Protein 4F9K (pdb70)

Radius of gyration: 24.59 Å; Cα contacts (8 Å, |Δi|>4): 119; chains: 4; bounding box: 37×29×86 Å

Structure (mmCIF, N/CA/C/O backbone):
data_4F9K
#
_entry.id   4F9K
#
_cell.length_a   82.270
_cell.length_b   50.070
_cell.length_c   75.600
_cell.angle_alpha   90.000
_cell.angle_beta   90.000
_cell.angle_gamma   90.000
#
_symmetry.space_group_name_H-M   'P 21 21 2'
#
loop_
_atom_site.group_PDB
_atom_site.id
_atom_site.type_symbol
_atom_site.label_atom_id
_atom_site.label_alt_id
_atom_site.label_comp_id
_atom_site.label_asym_id
_atom_site.label_entity_id
_atom_site.label_seq_id
_atom_site.pdbx_PDB_ins_code
_atom_site.Cartn_x
_atom_site.Cartn_y
_atom_site.Cartn_z
_atom_site.occupancy
_atom_site.B_iso_or_equiv
_atom_site.auth_seq_id
_atom_site.auth_comp_id
_atom_site.auth_asym_id
_atom_site.auth_atom_id
_atom_site.pdbx_PDB_model_num
ATOM 1 N N . LYS A 1 38 ? 6.741 23.852 41.758 1.00 71.67 16 LYS A N 1
ATOM 2 C CA . LYS A 1 38 ? 7.439 22.632 41.381 1.00 81.90 16 LYS A CA 1
ATOM 3 C C . LYS A 1 38 ? 7.339 22.360 39.876 1.00 85.05 16 LYS A C 1
ATOM 4 O O . LYS A 1 38 ? 6.723 21.387 39.427 1.00 87.06 16 LYS A O 1
ATOM 10 N N . GLY A 1 39 ? 7.962 23.242 39.103 1.00 84.41 17 GLY A N 1
ATOM 11 C CA . GLY A 1 39 ? 8.203 22.997 37.698 1.00 82.77 17 GLY A CA 1
ATOM 12 C C . GLY A 1 39 ? 9.496 22.213 37.638 1.00 84.86 17 GLY A C 1
ATOM 13 O O . GLY A 1 39 ? 10.112 22.062 36.582 1.00 87.41 17 GLY A O 1
ATOM 14 N N . CYS A 1 40 ? 9.897 21.721 38.808 1.00 89.01 18 CYS A N 1
ATOM 15 C CA . CYS A 1 40 ? 11.060 20.864 38.982 1.00 91.16 18 CYS A CA 1
ATOM 16 C C . CYS A 1 40 ? 10.615 19.449 39.294 1.00 83.49 18 CYS A C 1
ATOM 17 O O . CYS A 1 40 ? 11.432 18.574 39.544 1.00 78.89 18 CYS A O 1
ATOM 20 N N . GLU A 1 41 ? 9.300 19.263 39.289 1.00 83.85 19 GLU A N 1
ATOM 21 C CA . GLU A 1 41 ? 8.631 17.998 39.556 1.00 83.81 19 GLU A CA 1
ATOM 22 C C . GLU A 1 41 ? 9.212 16.877 38.727 1.00 78.05 19 GLU A C 1
ATOM 23 O O . GLU A 1 41 ? 9.422 15.758 39.196 1.00 74.01 19 GLU A O 1
ATOM 29 N N . LEU A 1 42 ? 9.467 17.200 37.472 1.00 78.12 20 LEU A N 1
ATOM 30 C CA . LEU A 1 42 ? 9.877 16.213 36.491 1.00 72.96 20 LEU A CA 1
ATOM 31 C C . LEU A 1 42 ? 11.341 15.781 36.656 1.00 62.32 20 LEU A C 1
ATOM 32 O O . LEU A 1 42 ? 11.627 14.594 36.675 1.00 55.50 20 LEU A O 1
ATOM 37 N N . TYR A 1 43 ? 12.252 16.751 36.765 1.00 61.80 21 TYR A N 1
ATOM 38 C CA . TYR A 1 43 ? 13.663 16.504 37.070 1.00 57.02 21 TYR A CA 1
ATOM 39 C C . TYR A 1 43 ? 13.876 15.492 38.204 1.00 58.93 21 TYR A C 1
ATOM 40 O O . TYR A 1 43 ? 14.797 14.663 38.161 1.00 59.39 21 TYR A O 1
ATOM 49 N N . VAL A 1 44 ? 13.017 15.584 39.216 1.00 54.82 22 VAL A N 1
ATOM 50 C CA . VAL A 1 44 ? 13.120 14.799 40.439 1.00 57.60 22 VAL A CA 1
ATOM 51 C C . VAL A 1 44 ? 12.818 13.323 40.247 1.00 75.04 22 VAL A C 1
ATOM 52 O O . VAL A 1 44 ? 13.438 12.458 40.878 1.00 89.50 22 VAL A O 1
ATOM 56 N N . GLN A 1 45 ? 11.857 13.029 39.383 1.00 74.21 23 GLN A N 1
ATOM 57 C CA . GLN A 1 45 ? 11.548 11.642 39.082 1.00 75.20 23 GLN A CA 1
ATOM 58 C C . GLN A 1 45 ? 12.507 11.102 38.056 1.00 62.89 23 GLN A C 1
ATOM 59 O O . GLN A 1 45 ? 12.850 9.929 38.088 1.00 62.71 23 GLN A O 1
ATOM 65 N N . LEU A 1 46 ? 12.955 11.969 37.159 1.00 62.74 24 LEU A N 1
ATOM 66 C CA . LEU A 1 46 ? 13.997 11.608 36.201 1.00 66.41 24 LEU A CA 1
ATOM 67 C C . LEU A 1 46 ? 15.300 11.204 36.894 1.00 67.13 24 LEU A C 1
ATOM 68 O O . LEU A 1 46 ? 16.012 10.329 36.412 1.00 73.73 24 LEU A O 1
ATOM 73 N N . HIS A 1 47 ? 15.610 11.829 38.024 1.00 60.15 25 HIS A N 1
ATOM 74 C CA . HIS A 1 47 ? 16.846 11.512 38.721 1.00 60.69 25 HIS A CA 1
ATOM 75 C C . HIS A 1 47 ? 16.692 10.646 39.980 1.00 73.22 25 HIS A C 1
ATOM 76 O O . HIS A 1 47 ? 17.615 10.565 40.795 1.00 83.41 25 HIS A O 1
ATOM 83 N N . GLY A 1 48 ? 15.544 9.984 40.127 1.00 72.92 26 GLY A N 1
ATOM 84 C CA . GLY A 1 48 ? 15.261 9.202 41.317 1.00 75.00 26 GLY A CA 1
ATOM 85 C C . GLY A 1 48 ? 14.921 10.117 42.473 1.00 79.08 26 GLY A C 1
ATOM 86 O O . GLY A 1 48 ? 13.800 10.077 42.980 1.00 89.43 26 GLY A O 1
ATOM 87 N N . ILE A 1 49 ? 15.897 10.949 42.848 1.00 74.50 27 ILE A N 1
ATOM 88 C CA . ILE A 1 49 ? 15.836 11.962 43.922 1.00 78.63 27 ILE A CA 1
ATOM 89 C C . ILE A 1 49 ? 14.842 11.716 45.054 1.00 79.89 27 ILE A C 1
ATOM 90 O O . ILE A 1 49 ? 15.245 11.713 46.214 1.00 81.54 27 ILE A O 1
ATOM 95 N N . GLN A 1 50 ? 13.561 11.546 44.716 1.00 80.33 28 GLN A N 1
ATOM 96 C CA . GLN A 1 50 ? 12.543 11.090 45.665 1.00 82.00 28 GLN A CA 1
ATOM 97 C C . GLN A 1 50 ? 13.129 10.025 46.574 1.00 75.51 28 GLN A C 1
ATOM 98 O O . GLN A 1 50 ? 13.142 10.164 47.801 1.00 68.53 28 GLN A O 1
ATOM 104 N N . GLN A 1 51 ? 13.640 8.970 45.944 1.00 72.17 29 GLN A N 1
ATOM 105 C CA . GLN A 1 51 ? 14.214 7.834 46.653 1.00 69.65 29 GLN A CA 1
ATOM 106 C C . GLN A 1 51 ? 15.547 8.146 47.329 1.00 63.29 29 GLN A C 1
ATOM 107 O O . GLN A 1 51 ? 15.723 7.847 48.509 1.00 53.57 29 GLN A O 1
ATOM 113 N N . VAL A 1 52 ? 16.472 8.747 46.580 1.00 66.52 30 VAL A N 1
ATOM 114 C CA . VAL A 1 52 ? 17.821 9.063 47.081 1.00 63.02 30 VAL A CA 1
ATOM 115 C C . VAL A 1 52 ? 17.865 9.655 48.493 1.00 65.82 30 VAL A C 1
ATOM 116 O O . VAL A 1 52 ? 18.757 9.324 49.285 1.00 70.23 30 VAL A O 1
ATOM 120 N N . LEU A 1 53 ? 16.900 10.522 48.801 1.00 59.57 31 LEU A N 1
ATOM 121 C CA . LEU A 1 53 ? 16.890 11.246 50.069 1.00 53.74 31 LEU A CA 1
ATOM 122 C C . LEU A 1 53 ? 16.184 10.473 51.181 1.00 60.42 31 LEU A C 1
ATOM 123 O O . LEU A 1 53 ? 16.319 10.817 52.353 1.00 64.71 31 LEU A O 1
ATOM 128 N N . LYS A 1 54 ? 15.440 9.427 50.831 1.00 64.70 32 LYS A N 1
ATOM 129 C CA . LYS A 1 54 ? 14.870 8.562 51.867 1.00 66.65 32 LYS A CA 1
ATOM 130 C C . LYS A 1 54 ? 15.948 7.657 52.465 1.00 61.41 32 LYS A C 1
ATOM 131 O O . LYS A 1 54 ? 15.914 7.324 53.652 1.00 62.92 32 LYS A O 1
ATOM 137 N N . ASP A 1 55 ? 16.910 7.270 51.633 1.00 58.49 33 ASP A N 1
ATOM 138 C CA . ASP A 1 55 ? 17.953 6.330 52.037 1.00 57.89 33 ASP A CA 1
ATOM 139 C C . ASP A 1 55 ? 19.077 7.000 52.837 1.00 54.17 33 ASP A C 1
ATOM 140 O O . ASP A 1 55 ? 19.957 6.327 53.370 1.00 53.92 33 ASP A O 1
ATOM 145 N N . CYS A 1 56 ? 19.034 8.328 52.919 1.00 51.77 34 CYS A N 1
ATOM 146 C CA . CYS A 1 56 ? 19.956 9.092 53.760 1.00 48.68 34 CYS A CA 1
ATOM 147 C C . CYS A 1 56 ? 19.477 9.070 55.175 1.00 55.07 34 CYS A C 1
ATOM 148 O O . CYS A 1 56 ? 20.257 8.898 56.110 1.00 67.26 34 CYS A O 1
ATOM 151 N N . ILE A 1 57 ? 18.179 9.289 55.326 1.00 59.58 35 ILE A N 1
ATOM 152 C CA . ILE A 1 57 ? 17.560 9.300 56.635 1.00 61.82 35 ILE A CA 1
ATOM 153 C C . ILE A 1 57 ? 17.759 7.933 57.241 1.00 55.81 35 ILE A C 1
ATOM 154 O O . ILE A 1 57 ? 18.135 7.811 58.399 1.00 58.60 35 ILE A O 1
ATOM 159 N N . VAL A 1 58 ? 17.570 6.905 56.429 1.00 53.85 36 VAL A N 1
ATOM 160 C CA . VAL A 1 58 ? 17.852 5.553 56.875 1.00 55.19 36 VAL A CA 1
ATOM 161 C C . VAL A 1 58 ? 19.338 5.299 57.159 1.00 45.28 36 VAL A C 1
ATOM 162 O O . VAL A 1 58 ? 19.683 4.733 58.189 1.00 42.27 36 VAL A O 1
ATOM 166 N N . HIS A 1 59 ? 20.218 5.736 56.269 1.00 43.38 37 HIS A N 1
ATOM 167 C CA . HIS A 1 59 ? 21.652 5.676 56.550 1.00 41.01 37 HIS A CA 1
ATOM 168 C C . HIS A 1 59 ? 22.080 6.402 57.810 1.00 42.18 37 HIS A C 1
ATOM 169 O O . HIS A 1 59 ? 22.992 5.961 58.503 1.00 50.41 37 HIS A O 1
ATOM 176 N N . LEU A 1 60 ? 21.440 7.528 58.099 1.00 40.72 38 LEU A N 1
ATOM 177 C CA . LEU A 1 60 ? 21.735 8.280 59.310 1.00 45.35 38 LEU A CA 1
ATOM 178 C C . LEU A 1 60 ? 21.127 7.628 60.535 1.00 50.50 38 LEU A C 1
ATOM 179 O O . LEU A 1 60 ? 21.728 7.645 61.601 1.00 49.54 38 LEU A O 1
ATOM 184 N N . CYS A 1 61 ? 19.928 7.069 60.387 1.00 63.24 39 CYS A N 1
ATOM 185 C CA . CYS A 1 61 ? 19.256 6.392 61.501 1.00 69.70 39 CYS A CA 1
ATOM 186 C C . CYS A 1 61 ? 19.996 5.138 61.976 1.00 73.20 39 CYS A C 1
ATOM 187 O O . CYS A 1 61 ? 19.951 4.801 63.153 1.00 77.40 39 CYS A O 1
ATOM 190 N N . ILE A 1 62 ? 20.664 4.436 61.067 1.00 67.64 40 ILE A N 1
ATOM 191 C CA . ILE A 1 62 ? 21.559 3.374 61.500 1.00 68.37 40 ILE A CA 1
ATOM 192 C C . ILE A 1 62 ? 22.665 4.007 62.311 1.00 67.99 40 ILE A C 1
ATOM 193 O O . ILE A 1 62 ? 22.653 3.951 63.541 1.00 68.39 40 ILE A O 1
ATOM 198 N N . SER A 1 63 ? 23.603 4.640 61.609 1.00 65.16 41 SER A N 1
ATOM 199 C CA . SER A 1 63 ? 24.871 5.042 62.209 1.00 65.06 41 SER A CA 1
ATOM 200 C C . SER A 1 63 ? 24.760 6.172 63.226 1.00 72.43 41 SER A C 1
ATOM 201 O O . SER A 1 63 ? 25.577 6.237 64.143 1.00 84.05 41 SER A O 1
ATOM 204 N N . LYS A 1 64 ? 23.750 7.034 63.082 1.00 62.81 42 LYS A N 1
ATOM 205 C CA . LYS A 1 64 ? 23.527 8.144 64.022 1.00 55.66 42 LYS A CA 1
ATOM 206 C C . LYS A 1 64 ? 24.798 8.886 64.407 1.00 62.48 42 LYS A C 1
ATOM 207 O O . LYS A 1 64 ? 25.063 9.104 65.601 1.00 62.36 42 LYS A O 1
ATOM 213 N N . PRO A 1 65 ? 25.578 9.290 63.397 1.00 61.55 43 PRO A N 1
ATOM 214 C CA . PRO A 1 65 ? 26.955 9.696 63.635 1.00 55.64 43 PRO A CA 1
ATOM 215 C C . PRO A 1 65 ? 26.999 10.989 64.425 1.00 61.16 43 PRO A C 1
ATOM 216 O O . PRO A 1 65 ? 25.988 11.697 64.526 1.00 57.03 43 PRO A O 1
ATOM 220 N N . GLU A 1 66 ? 28.164 11.276 64.999 1.00 70.16 44 GLU A N 1
ATOM 221 C CA . GLU A 1 66 ? 28.361 12.487 65.784 1.00 76.28 44 GLU A CA 1
ATOM 222 C C . GLU A 1 66 ? 28.403 13.689 64.832 1.00 63.98 44 GLU A C 1
ATOM 223 O O . GLU A 1 66 ? 28.197 14.832 65.222 1.00 56.41 44 GLU A O 1
ATOM 229 N N . ARG A 1 67 ? 28.646 13.394 63.563 1.00 63.13 45 ARG A N 1
ATOM 230 C CA . ARG A 1 67 ? 28.929 14.396 62.553 1.00 54.91 45 ARG A CA 1
ATOM 231 C C . ARG A 1 67 ? 28.147 14.083 61.277 1.00 48.51 45 ARG A C 1
ATOM 232 O O . ARG A 1 67 ? 28.718 13.576 60.313 1.00 49.28 45 ARG A O 1
ATOM 240 N N . PRO A 1 68 ? 26.834 14.377 61.265 1.00 43.85 46 PRO A N 1
ATOM 241 C CA . PRO A 1 68 ? 26.010 14.021 60.101 1.00 45.90 46 PRO A CA 1
ATOM 242 C C . PRO A 1 68 ? 26.466 14.665 58.774 1.00 52.65 46 PRO A C 1
ATOM 243 O O . PRO A 1 68 ? 26.220 14.129 57.697 1.00 51.85 46 PRO A O 1
ATOM 255 N N . LYS A 1 70 ? 29.675 15.384 57.719 1.00 39.45 48 LYS A N 1
ATOM 256 C CA . LYS A 1 70 ? 30.837 14.722 57.147 1.00 56.14 48 LYS A CA 1
ATOM 257 C C . LYS A 1 70 ? 30.396 13.389 56.561 1.00 52.83 48 LYS A C 1
ATOM 258 O O . LYS A 1 70 ? 30.796 13.005 55.442 1.00 39.46 48 LYS A O 1
ATOM 264 N N . PHE A 1 71 ? 29.574 12.705 57.363 1.00 44.80 49 PHE A N 1
ATOM 265 C CA . PHE A 1 71 ? 28.848 11.493 57.005 1.00 46.08 49 PHE A CA 1
ATOM 266 C C . PHE A 1 71 ? 28.212 11.615 55.613 1.00 46.53 49 PHE A C 1
ATOM 267 O O . PHE A 1 71 ? 28.425 10.767 54.739 1.00 39.26 49 PHE A O 1
ATOM 275 N N . LEU A 1 72 ? 27.454 12.681 55.401 1.00 38.50 50 LEU A N 1
ATOM 276 C CA . LEU A 1 72 ? 26.704 12.815 54.173 1.00 38.04 50 LEU A CA 1
ATOM 277 C C . LEU A 1 72 ? 27.581 13.164 52.983 1.00 44.25 50 LEU A C 1
ATOM 278 O O . LEU A 1 72 ? 27.322 12.728 51.860 1.00 49.27 50 LEU A O 1
ATOM 283 N N . ARG A 1 73 ? 28.631 13.936 53.237 1.00 46.15 51 ARG A N 1
ATOM 284 C CA . ARG A 1 73 ? 29.707 14.113 52.265 1.00 47.50 51 ARG A CA 1
ATOM 285 C C . ARG A 1 73 ? 30.312 12.771 51.809 1.00 51.66 51 ARG A C 1
ATOM 286 O O . ARG A 1 73 ? 30.419 12.506 50.607 1.00 51.19 51 ARG A O 1
ATOM 294 N N . GLU A 1 74 ? 30.691 11.911 52.752 1.00 55.37 52 GLU A N 1
ATOM 295 C CA . GLU A 1 74 ? 31.236 10.599 52.374 1.00 54.86 52 GLU A CA 1
ATOM 296 C C . GLU A 1 74 ? 30.228 9.685 51.686 1.00 55.71 52 GLU A C 1
ATOM 297 O O . GLU A 1 74 ? 30.566 9.052 50.696 1.00 57.43 52 GLU A O 1
ATOM 303 N N . HIS A 1 75 ? 29.011 9.603 52.228 1.00 59.25 53 HIS A N 1
ATOM 304 C CA . HIS A 1 75 ? 27.864 8.934 51.578 1.00 56.20 53 HIS A CA 1
ATOM 305 C C . HIS A 1 75 ? 27.725 9.360 50.117 1.00 55.23 53 HIS A C 1
ATOM 306 O O . HIS A 1 75 ? 27.721 8.526 49.193 1.00 58.11 53 HIS A O 1
ATOM 313 N N . PHE A 1 76 ? 27.625 10.668 49.905 1.00 45.94 54 PHE A N 1
ATOM 314 C CA . PHE A 1 76 ? 27.414 11.165 48.564 1.00 49.42 54 PHE A CA 1
ATOM 315 C C . PHE A 1 76 ? 28.659 11.182 47.717 1.00 56.81 54 PHE A C 1
ATOM 316 O O . PHE A 1 76 ? 28.579 11.444 46.517 1.00 61.90 54 PHE A O 1
ATOM 324 N N . GLU A 1 77 ? 29.805 10.915 48.342 1.00 63.12 55 GLU A N 1
ATOM 325 C CA . GLU A 1 77 ? 31.057 10.744 47.605 1.00 59.18 55 GLU A CA 1
ATOM 326 C C . GLU A 1 77 ? 31.145 9.344 46.987 1.00 49.93 55 GLU A C 1
ATOM 327 O O . GLU A 1 77 ? 31.715 9.166 45.916 1.00 55.71 55 GLU A O 1
ATOM 333 N N . LYS A 1 78 ? 30.549 8.364 47.656 1.00 43.80 56 LYS A N 1
ATOM 334 C CA . LYS A 1 78 ? 30.283 7.053 47.065 1.00 47.12 56 LYS A CA 1
ATOM 335 C C . LYS A 1 78 ? 29.212 7.079 45.951 1.00 48.04 56 LYS A C 1
ATOM 336 O O . LYS A 1 78 ? 29.390 6.476 44.894 1.00 40.17 56 LYS A O 1
ATOM 342 N N . LEU A 1 79 ? 28.102 7.774 46.181 1.00 46.25 57 LEU A N 1
ATOM 343 C CA . LEU A 1 79 ? 27.070 7.885 45.146 1.00 42.06 57 LEU A CA 1
ATOM 344 C C . LEU A 1 79 ? 27.476 8.725 43.951 1.00 43.64 57 LEU A C 1
ATOM 345 O O . LEU A 1 79 ? 26.863 8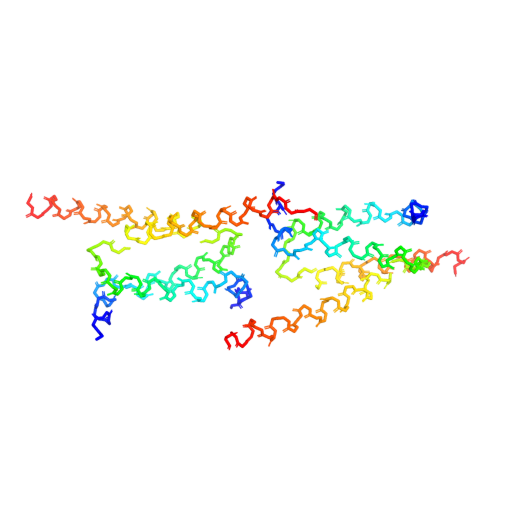.624 42.886 1.00 46.13 57 LEU A O 1
ATOM 350 N N . GLU A 1 80 ? 28.469 9.592 44.132 1.00 52.83 58 GLU A N 1
ATOM 351 C CA . GLU A 1 80 ? 29.051 10.308 42.999 1.00 46.00 58 GL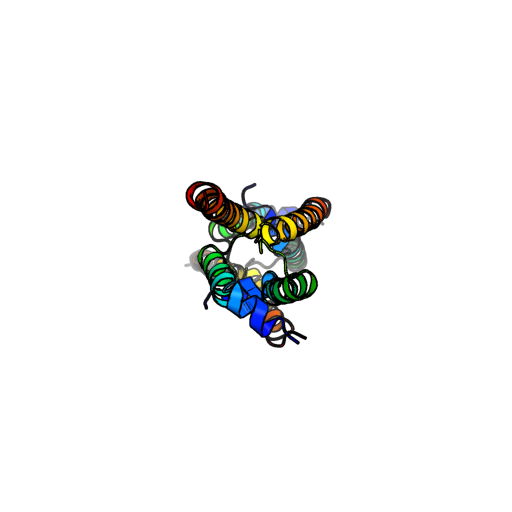U A CA 1
ATOM 352 C C . GLU A 1 80 ? 29.980 9.382 42.224 1.00 47.41 58 GLU A C 1
ATOM 353 O O . GLU A 1 80 ? 30.134 9.525 41.016 1.00 53.12 58 GLU A O 1
ATOM 359 N N . LYS A 1 81 ? 30.585 8.417 42.909 1.00 52.17 59 LYS A N 1
ATOM 360 C CA . LYS A 1 81 ? 31.439 7.439 42.227 1.00 55.10 59 LYS A CA 1
ATOM 361 C C . LYS A 1 81 ? 30.594 6.558 41.294 1.00 60.45 59 LYS A C 1
ATOM 362 O O . LYS A 1 81 ? 30.971 6.324 40.136 1.00 58.43 59 LYS A O 1
ATOM 368 N N . GLU A 1 82 ? 29.442 6.106 41.799 1.00 65.27 60 GLU A N 1
ATOM 369 C CA . GLU A 1 82 ? 28.478 5.321 41.017 1.00 69.32 60 GLU A CA 1
ATOM 370 C C . GLU A 1 82 ? 27.901 6.071 39.839 1.00 67.86 60 GLU A C 1
ATOM 371 O O . GLU A 1 82 ? 27.814 5.542 38.729 1.00 77.08 60 GLU A O 1
ATOM 377 N N . GLU A 1 83 ? 27.446 7.285 40.116 1.00 58.71 61 GLU A N 1
ATOM 378 C CA . GLU A 1 83 ? 26.959 8.189 39.099 1.00 51.22 61 GLU A CA 1
ATOM 379 C C . GLU A 1 83 ? 27.914 8.221 37.891 1.00 55.82 61 GLU A C 1
ATOM 380 O O . GLU A 1 83 ? 27.459 8.139 36.737 1.00 63.28 61 GLU A O 1
ATOM 386 N N . ASN A 1 84 ? 29.226 8.295 38.157 1.00 55.83 62 ASN A N 1
ATOM 387 C CA . ASN A 1 84 ? 30.258 8.388 37.096 1.00 59.51 62 ASN A CA 1
ATOM 388 C C . ASN A 1 84 ? 30.488 7.091 36.310 1.00 60.22 62 ASN A C 1
ATOM 389 O O . ASN A 1 84 ? 30.690 7.112 35.092 1.00 63.80 62 ASN A O 1
ATOM 394 N N . ARG A 1 85 ? 30.474 5.970 37.019 1.00 56.75 63 ARG A N 1
ATOM 395 C CA . ARG A 1 85 ? 30.518 4.665 36.385 1.00 50.34 63 ARG A CA 1
ATOM 396 C C . ARG A 1 85 ? 29.444 4.597 35.310 1.00 46.41 63 ARG A C 1
ATOM 397 O O . ARG A 1 85 ? 29.756 4.372 34.143 1.00 48.28 63 ARG A O 1
ATOM 405 N N . GLN A 1 86 ? 28.188 4.842 35.683 1.00 43.91 64 GLN A N 1
ATOM 406 C CA . GLN A 1 86 ? 27.093 4.742 34.716 1.00 43.93 64 GLN A CA 1
ATOM 407 C C . GLN A 1 86 ? 27.244 5.721 33.580 1.00 40.21 64 GLN A C 1
ATOM 408 O O . GLN A 1 86 ? 26.690 5.521 32.519 1.00 48.53 64 GLN A O 1
ATOM 414 N N . ILE A 1 87 ? 27.983 6.794 33.823 1.00 57.13 65 ILE A N 1
ATOM 415 C CA . ILE A 1 87 ? 28.339 7.757 32.781 1.00 48.99 65 ILE A CA 1
ATOM 416 C C . ILE A 1 87 ? 29.397 7.214 31.795 1.00 59.70 65 ILE A C 1
ATOM 417 O O . ILE A 1 87 ? 29.153 7.209 30.578 1.00 65.57 65 ILE A O 1
ATOM 422 N N . LEU A 1 88 ? 30.539 6.736 32.303 1.00 54.71 66 LEU A N 1
ATOM 423 C CA . LEU A 1 88 ? 31.588 6.186 31.436 1.00 58.01 66 LEU A CA 1
ATOM 424 C C . LEU A 1 88 ? 31.069 4.981 30.708 1.00 66.22 66 LEU A C 1
ATOM 425 O O . LEU A 1 88 ? 31.513 4.671 29.602 1.00 70.82 66 LEU A O 1
ATOM 430 N N . ALA A 1 89 ? 30.139 4.289 31.358 1.00 66.78 67 ALA A N 1
ATOM 431 C CA . ALA A 1 89 ? 29.463 3.147 30.761 1.00 65.22 67 ALA A CA 1
ATOM 432 C C . ALA A 1 89 ? 28.655 3.564 29.528 1.00 71.52 67 ALA A C 1
ATOM 433 O O . ALA A 1 89 ? 28.782 2.956 28.468 1.00 73.80 67 ALA A O 1
ATOM 435 N N . ARG A 1 90 ? 27.845 4.611 29.638 1.00 76.21 68 ARG A N 1
ATOM 436 C CA . ARG A 1 90 ? 27.034 4.997 28.492 1.00 88.32 68 ARG A CA 1
ATOM 437 C C . ARG A 1 90 ? 27.901 5.604 27.373 1.00 98.29 68 ARG A C 1
ATOM 438 O O . ARG A 1 90 ? 27.475 5.669 26.217 1.00 105.22 68 ARG A O 1
ATOM 446 N N . GLN A 1 91 ? 29.126 6.009 27.715 1.00 98.13 69 GLN A N 1
ATOM 447 C CA . GLN A 1 91 ? 30.122 6.415 26.715 1.00 96.60 69 GLN A CA 1
ATOM 448 C C . GLN A 1 91 ? 30.849 5.192 26.138 1.00 102.05 69 GLN A C 1
ATOM 449 O O . GLN A 1 91 ? 32.082 5.195 26.017 1.00 106.71 69 GLN A O 1
ATOM 455 N N . LYS A 1 92 ? 30.076 4.149 25.813 1.00 96.58 70 LYS A N 1
ATOM 456 C CA . LYS A 1 92 ? 30.571 2.925 25.170 1.00 85.43 70 LYS A CA 1
ATOM 457 C C . LYS A 1 92 ? 29.497 2.354 24.240 1.00 88.30 70 LYS A C 1
ATOM 458 O O . LYS A 1 92 ? 29.785 1.539 23.359 1.00 91.23 70 LYS A O 1
ATOM 464 N N . SER A 1 93 ? 28.260 2.802 24.448 1.00 92.31 71 SER A N 1
ATOM 465 C CA . SER A 1 93 ? 27.116 2.421 23.619 1.00 101.96 71 SER A CA 1
ATOM 466 C C . SER A 1 93 ? 26.989 3.382 22.439 1.00 111.99 71 SER A C 1
ATOM 467 O O . SER A 1 93 ? 27.096 4.593 22.618 1.00 114.44 71 SER A O 1
ATOM 470 N N . ASN A 1 94 ? 26.767 2.855 21.237 1.00 118.16 72 ASN A N 1
ATOM 471 C CA . ASN A 1 94 ? 26.711 3.703 20.041 1.00 119.87 72 ASN A CA 1
ATOM 472 C C . ASN A 1 94 ? 25.643 3.304 19.022 1.00 119.01 72 ASN A C 1
ATOM 473 O O . ASN A 1 94 ? 24.509 2.981 19.381 1.00 116.72 72 ASN A O 1
ATOM 478 N N . LYS B 1 38 ? 12.143 2.961 67.431 1.00 104.65 16 LYS B N 1
ATOM 479 C CA . LYS B 1 38 ? 12.294 3.959 66.370 1.00 97.84 16 LYS B CA 1
ATOM 480 C C . LYS B 1 38 ? 12.662 5.330 66.922 1.00 99.06 16 LYS B C 1
ATOM 481 O O . LYS B 1 38 ? 11.876 6.274 66.846 1.00 96.27 16 LYS B O 1
ATOM 487 N N . GLY B 1 39 ? 13.866 5.435 67.472 1.00 101.66 17 GLY B N 1
ATOM 488 C CA . GLY B 1 39 ? 14.340 6.691 68.025 1.00 98.44 17 GLY B CA 1
ATOM 489 C C . GLY B 1 39 ? 15.321 7.449 67.139 1.00 95.36 17 GLY B C 1
ATOM 490 O O . GLY B 1 39 ? 16.321 7.978 67.623 1.00 85.13 17 GLY B O 1
ATOM 491 N N . CYS B 1 40 ? 15.049 7.491 65.836 1.00 101.63 18 CYS B N 1
ATOM 492 C CA . CYS B 1 40 ? 15.752 8.409 64.942 1.00 94.69 18 CYS B CA 1
ATOM 493 C C . CYS B 1 40 ? 14.903 9.669 64.801 1.00 83.88 18 CYS B C 1
ATOM 494 O O . CYS B 1 40 ? 15.341 10.666 64.239 1.00 82.00 18 CYS B O 1
ATOM 497 N N . GLU B 1 41 ? 13.678 9.598 65.312 1.00 74.50 19 GLU B N 1
ATOM 498 C CA . GLU B 1 41 ? 12.833 10.763 65.473 1.00 70.49 19 GLU B CA 1
ATOM 499 C C . GLU B 1 41 ? 13.588 11.815 66.257 1.00 57.88 19 GLU B C 1
ATOM 500 O O . GLU B 1 41 ? 13.646 12.975 65.866 1.00 59.05 19 GLU B O 1
ATOM 506 N N . LEU B 1 42 ? 14.156 11.381 67.376 1.00 51.68 20 LEU B N 1
ATOM 507 C CA . LEU B 1 42 ? 14.974 12.207 68.256 1.00 48.54 20 LEU B CA 1
ATOM 508 C C . LEU B 1 42 ? 16.306 12.597 67.635 1.00 55.50 20 LEU B C 1
ATOM 509 O O . LEU B 1 42 ? 16.751 13.746 67.754 1.00 64.25 20 LEU B O 1
ATOM 514 N N . TYR B 1 43 ? 16.970 11.625 67.016 1.00 52.21 21 TYR B N 1
ATOM 515 C CA . TYR B 1 43 ? 18.257 11.894 66.401 1.00 57.10 21 TYR B CA 1
ATOM 516 C C . TYR B 1 43 ? 18.125 13.020 65.388 1.00 62.80 21 TYR B C 1
ATOM 517 O O . TYR B 1 43 ? 18.939 13.967 65.396 1.00 57.08 21 TYR B O 1
ATOM 526 N N . VAL B 1 44 ? 17.103 12.889 64.528 1.00 57.20 22 VAL B N 1
ATOM 527 C CA . VAL B 1 44 ? 16.765 13.882 63.506 1.00 53.31 22 VAL B CA 1
ATOM 528 C C . VAL B 1 44 ? 16.469 15.226 64.158 1.00 58.34 22 VAL B C 1
ATOM 529 O O . VAL B 1 44 ? 17.003 16.256 63.735 1.00 54.53 22 VAL B O 1
ATOM 533 N N . GLN B 1 45 ? 15.621 15.209 65.187 1.00 57.27 23 GLN B N 1
ATOM 534 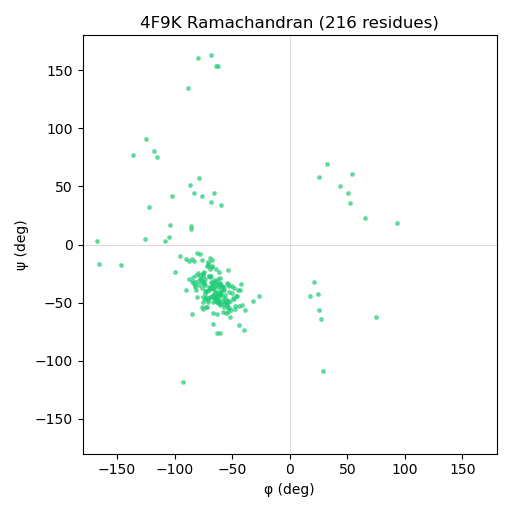C CA . GLN B 1 45 ? 15.317 16.419 65.927 1.00 54.07 23 GLN B CA 1
ATOM 535 C C . GLN B 1 45 ? 16.609 17.059 66.389 1.00 50.26 23 GLN B C 1
ATOM 536 O O . GLN B 1 45 ? 16.897 18.202 66.048 1.00 48.33 23 GLN B O 1
ATOM 542 N N . LEU B 1 46 ? 17.390 16.302 67.150 1.00 48.79 24 LEU B N 1
ATOM 543 C CA . LEU B 1 46 ? 18.632 16.800 67.751 1.00 48.57 24 LEU B CA 1
ATOM 544 C C . LEU B 1 46 ? 19.654 17.424 66.744 1.00 49.29 24 LEU B C 1
ATOM 545 O O . LEU B 1 46 ? 20.342 18.390 67.069 1.00 43.07 24 LEU B O 1
ATOM 550 N N . HIS B 1 47 ? 19.710 16.909 65.518 1.00 42.16 25 HIS B N 1
ATOM 551 C CA . HIS B 1 47 ? 20.629 17.419 64.500 1.00 48.71 25 HIS B CA 1
ATOM 552 C C . HIS B 1 47 ? 19.955 18.272 63.428 1.00 58.32 25 HIS B C 1
ATOM 553 O O . HIS B 1 47 ? 20.590 18.661 62.433 1.00 62.15 25 HIS B O 1
ATOM 560 N N . GLY B 1 48 ? 18.666 18.542 63.634 1.00 62.47 26 GLY B N 1
ATOM 561 C CA . GLY B 1 48 ? 17.846 19.305 62.703 1.00 59.51 26 GLY B CA 1
ATOM 562 C C . GLY B 1 48 ? 17.939 18.785 61.284 1.00 61.80 26 GLY B C 1
ATOM 563 O O . GLY B 1 48 ? 18.065 19.549 60.331 1.00 71.67 26 GLY B O 1
ATOM 564 N N . ILE B 1 49 ? 17.878 17.469 61.152 1.00 56.70 27 ILE B N 1
ATOM 565 C CA . ILE B 1 49 ? 18.139 16.817 59.884 1.00 54.09 27 ILE B CA 1
ATOM 566 C C . ILE B 1 49 ? 17.072 17.160 58.832 1.00 54.33 27 ILE B C 1
ATOM 567 O O . ILE B 1 49 ? 17.402 17.361 57.664 1.00 56.54 27 ILE B O 1
ATOM 572 N N . GLN B 1 50 ? 15.811 17.267 59.263 1.00 58.49 28 GLN B N 1
ATOM 573 C CA . GLN B 1 50 ? 14.679 17.623 58.385 1.00 56.30 28 GLN B CA 1
ATOM 574 C C . GLN B 1 50 ? 14.870 18.933 57.636 1.00 45.47 28 GLN B C 1
ATOM 575 O O . GLN B 1 50 ? 14.840 18.949 56.401 1.00 45.85 28 GLN B O 1
ATOM 581 N N . GLN B 1 51 ? 15.057 20.027 58.377 1.00 47.74 29 GLN B N 1
ATOM 582 C CA . GLN B 1 51 ? 15.492 21.295 57.768 1.00 65.89 29 GLN B CA 1
ATOM 583 C C . GLN B 1 51 ? 16.678 21.181 56.782 1.00 61.86 29 GLN B C 1
ATOM 584 O O . GLN B 1 51 ? 16.628 21.780 55.722 1.00 65.57 29 GLN B O 1
ATOM 590 N N . VAL B 1 52 ? 17.719 20.416 57.121 1.00 49.69 30 VAL B N 1
ATOM 591 C CA . VAL B 1 52 ? 18.868 20.230 56.231 1.00 39.15 30 VAL B CA 1
ATOM 592 C C . VAL B 1 52 ? 18.499 19.530 54.917 1.00 48.54 30 VAL B C 1
ATOM 593 O O . VAL B 1 52 ? 18.943 19.927 53.829 1.00 38.18 30 VAL B O 1
ATOM 597 N N . LEU B 1 53 ? 17.695 18.476 55.016 1.00 38.58 31 LEU B N 1
ATOM 598 C CA . LEU B 1 53 ? 17.335 17.694 53.833 1.00 38.14 31 LEU B CA 1
ATOM 599 C C . LEU B 1 53 ? 16.472 18.528 52.922 1.00 48.12 31 LEU B C 1
ATOM 600 O O . LEU B 1 53 ? 16.680 18.540 51.705 1.00 47.45 31 LEU B O 1
ATOM 605 N N . LYS B 1 54 ? 15.506 19.220 53.540 1.00 60.06 32 LYS B N 1
ATOM 606 C CA . LYS B 1 54 ? 14.570 20.128 52.864 1.00 60.02 32 LYS B CA 1
ATOM 607 C C . LYS B 1 54 ? 15.272 21.180 51.990 1.00 57.14 32 LYS B C 1
ATOM 608 O O . LYS B 1 54 ? 14.816 21.473 50.882 1.00 54.89 32 LYS B O 1
ATOM 614 N N . ASP B 1 55 ? 16.384 21.729 52.487 1.00 65.22 33 ASP B N 1
ATOM 615 C CA . ASP B 1 55 ? 17.216 22.693 51.744 1.00 38.70 33 ASP B CA 1
ATOM 616 C C . ASP B 1 55 ? 17.970 22.084 50.526 1.00 62.56 33 ASP B C 1
ATOM 617 O O . ASP B 1 55 ? 18.100 22.7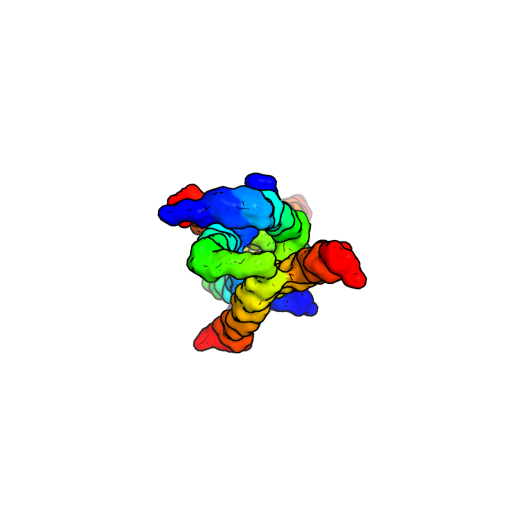39 49.486 1.00 60.30 33 ASP B O 1
ATOM 622 N N . CYS B 1 56 ? 18.458 20.846 50.654 1.00 61.33 34 CYS B N 1
ATOM 623 C CA . CYS B 1 56 ? 19.017 20.084 49.521 1.00 53.31 34 CYS B CA 1
ATOM 624 C C . CYS B 1 56 ? 18.091 20.013 48.338 1.00 52.98 34 CYS B C 1
ATOM 625 O O . CYS B 1 56 ? 18.482 20.302 47.219 1.00 56.04 34 CYS B O 1
ATOM 628 N N . ILE B 1 57 ? 16.874 19.550 48.586 1.00 52.62 35 ILE B N 1
ATOM 629 C CA . ILE B 1 57 ? 15.909 19.385 47.511 1.00 57.10 35 ILE B CA 1
ATOM 630 C C . ILE B 1 57 ? 15.512 20.736 46.853 1.00 56.35 35 ILE B C 1
ATOM 631 O O . ILE B 1 57 ? 15.259 20.799 45.649 1.00 59.84 35 ILE B O 1
ATOM 636 N N . VAL B 1 58 ? 15.509 21.815 47.632 1.00 51.46 36 VAL B N 1
ATOM 637 C CA . VAL B 1 58 ? 15.354 23.171 47.087 1.00 46.05 36 VAL B CA 1
ATOM 638 C C . VAL B 1 58 ? 16.524 23.605 46.191 1.00 52.39 36 VAL B C 1
ATOM 639 O O . VAL B 1 58 ? 16.308 24.105 45.090 1.0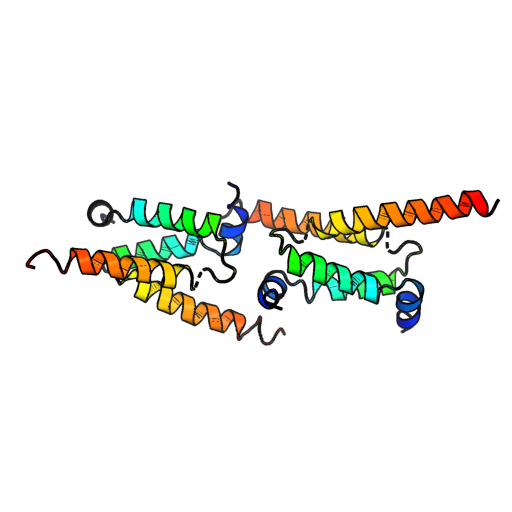0 54.49 36 VAL B O 1
ATOM 643 N N . HIS B 1 59 ? 17.760 23.418 46.665 1.00 59.26 37 HIS B N 1
ATOM 644 C CA . HIS B 1 59 ? 18.965 23.769 45.892 1.00 53.51 37 HIS B CA 1
ATOM 645 C C . HIS B 1 59 ? 19.099 23.018 44.571 1.00 57.28 37 HIS B C 1
ATOM 646 O O . HIS B 1 59 ? 19.611 23.551 43.596 1.00 36.17 37 HIS B O 1
ATOM 653 N N . LEU B 1 60 ? 18.621 21.778 44.550 1.00 66.02 38 LEU B N 1
ATOM 654 C CA . LEU B 1 60 ? 18.575 20.970 43.333 1.00 59.88 38 LEU B CA 1
ATOM 655 C C . LEU B 1 60 ? 17.479 21.455 42.409 1.00 53.70 38 LEU B C 1
ATOM 656 O O . LEU B 1 60 ? 17.682 21.538 41.197 1.00 51.51 38 LEU B O 1
ATOM 661 N N . CYS B 1 61 ? 16.317 21.769 42.983 1.00 48.42 39 CYS B N 1
ATOM 662 C CA . CYS B 1 61 ? 15.168 22.198 42.181 1.00 53.35 39 CYS B CA 1
ATOM 663 C C . CYS B 1 61 ? 15.400 23.577 41.533 1.00 52.19 39 CYS B C 1
ATOM 664 O O . CYS B 1 61 ? 14.865 23.881 40.464 1.00 49.64 39 CYS B O 1
ATOM 667 N N . ILE B 1 62 ? 16.236 24.394 42.163 1.00 48.98 40 ILE B N 1
ATOM 668 C CA . ILE B 1 62 ? 16.651 25.654 41.548 1.00 46.81 40 ILE B CA 1
ATOM 669 C C . ILE B 1 62 ? 17.670 25.379 40.455 1.00 40.14 40 ILE B C 1
ATOM 670 O O . ILE B 1 62 ? 17.476 25.768 39.312 1.00 50.70 40 ILE B O 1
ATOM 675 N N . SER B 1 63 ? 18.750 24.693 40.801 1.00 42.78 41 SER B N 1
ATOM 676 C CA . SER B 1 63 ? 19.865 24.532 39.861 1.00 58.03 41 SER B CA 1
ATOM 677 C C . SER B 1 63 ? 19.684 23.402 38.851 1.00 58.71 41 SER B C 1
ATOM 678 O O . SER B 1 63 ? 20.434 23.341 37.878 1.00 58.49 41 SER B O 1
ATOM 681 N N . LYS B 1 64 ? 18.709 22.518 39.096 1.00 50.06 42 LYS B N 1
ATOM 682 C CA . LYS B 1 64 ? 18.521 21.290 38.318 1.00 34.51 42 LYS B CA 1
ATOM 683 C C . LYS B 1 64 ? 19.788 20.714 37.618 1.00 69.74 42 LYS B C 1
ATOM 684 O O . LYS B 1 64 ? 19.802 20.570 36.397 1.00 74.25 42 LYS B O 1
ATOM 690 N N . PRO B 1 65 ? 20.858 20.387 38.378 1.00 59.83 43 PRO B N 1
ATOM 691 C CA . PRO B 1 65 ? 22.042 19.859 37.674 1.00 60.73 43 PRO B CA 1
ATOM 692 C C . PRO B 1 65 ? 21.877 18.515 36.936 1.00 66.24 43 PRO B C 1
ATOM 693 O O . PRO B 1 65 ? 21.040 17.670 37.277 1.00 56.21 43 PRO B O 1
ATOM 697 N N . GLU B 1 66 ? 22.703 18.338 35.906 1.00 75.52 44 GLU B N 1
ATOM 698 C CA . GLU B 1 66 ? 22.774 17.080 35.174 1.00 74.06 44 GLU B CA 1
ATOM 699 C C . GLU B 1 66 ? 23.345 15.966 36.047 1.00 63.63 44 GLU B C 1
ATOM 700 O O . GLU B 1 66 ? 22.954 14.813 35.901 1.00 58.42 44 GLU B O 1
ATOM 706 N N . ARG B 1 67 ?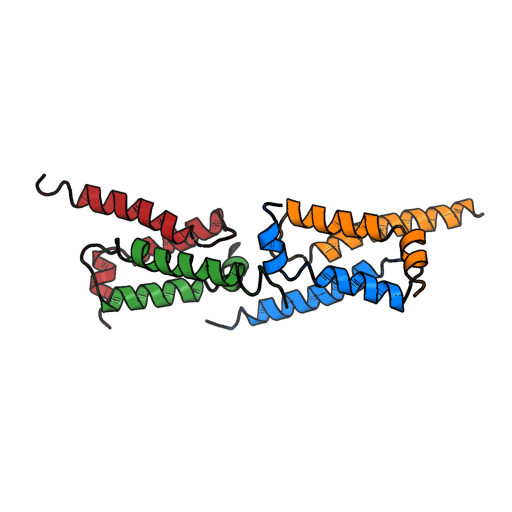 24.264 16.328 36.949 1.00 62.76 45 ARG B N 1
ATOM 707 C CA . ARG B 1 67 ? 24.914 15.390 37.878 1.00 53.27 45 ARG B CA 1
ATOM 708 C C . ARG B 1 67 ? 24.584 15.664 39.367 1.00 50.96 45 ARG B C 1
ATOM 709 O O . ARG B 1 67 ? 25.449 16.166 40.090 1.00 43.54 45 ARG B O 1
ATOM 717 N N . PRO B 1 68 ? 23.356 15.317 39.839 1.00 51.78 46 PRO B N 1
ATOM 718 C CA . PRO B 1 68 ? 22.960 15.670 41.216 1.00 34.79 46 PRO B CA 1
ATOM 719 C C . PRO B 1 68 ? 23.752 14.992 42.365 1.00 50.16 46 PRO B C 1
ATOM 720 O O . PRO B 1 68 ? 23.609 15.380 43.520 1.00 48.24 46 PRO B O 1
ATOM 732 N N . LYS B 1 70 ? 27.210 14.670 42.354 1.00 44.89 48 LYS B N 1
ATOM 733 C CA . LYS B 1 70 ? 28.435 15.459 42.431 1.00 46.78 48 LYS B CA 1
ATOM 734 C C . LYS B 1 70 ? 28.085 16.741 43.149 1.00 53.28 48 LYS B C 1
ATOM 735 O O . LYS B 1 70 ? 28.810 17.200 44.047 1.00 48.20 48 LYS B O 1
ATOM 741 N N . PHE B 1 71 ? 26.925 17.266 42.757 1.00 52.66 49 PHE B N 1
ATOM 742 C CA . PHE B 1 71 ? 26.316 18.456 43.329 1.00 50.82 49 PHE B CA 1
ATOM 743 C C . PHE B 1 71 ? 26.174 18.337 44.847 1.00 48.22 49 PHE B C 1
ATOM 744 O O . PHE B 1 71 ? 26.646 19.191 45.584 1.00 36.17 49 PHE B O 1
ATOM 752 N N . LEU B 1 72 ? 25.522 17.269 45.301 1.00 44.56 50 LEU B N 1
ATOM 753 C CA . LEU B 1 72 ? 25.255 17.044 46.717 1.00 38.46 50 LEU B CA 1
ATOM 754 C C . LEU B 1 72 ? 26.490 16.712 47.549 1.00 51.08 50 LEU B C 1
ATOM 755 O O . LEU B 1 72 ? 26.523 16.957 48.744 1.00 55.01 50 LEU B O 1
ATOM 760 N N . ARG B 1 73 ? 27.502 16.129 46.926 1.00 51.31 51 ARG B N 1
ATOM 761 C CA . ARG B 1 73 ? 28.724 15.835 47.638 1.00 47.68 51 ARG B CA 1
ATOM 762 C C . ARG B 1 73 ? 29.406 17.167 47.862 1.00 52.07 51 ARG B C 1
ATOM 763 O O . ARG B 1 73 ? 29.887 17.455 48.963 1.00 56.43 51 ARG B O 1
ATOM 771 N N . GLU B 1 74 ? 29.456 17.971 46.801 1.00 48.17 52 GLU B N 1
ATOM 772 C CA . GLU B 1 74 ? 29.986 19.330 46.890 1.00 53.32 52 GLU B CA 1
ATOM 773 C C . GLU B 1 74 ? 29.225 20.177 47.909 1.00 57.62 52 GLU B C 1
ATOM 774 O O . GLU B 1 74 ? 29.811 20.976 48.632 1.00 59.78 52 GLU B O 1
ATOM 780 N N . HIS B 1 75 ? 27.909 19.992 47.930 1.00 64.72 53 HIS B N 1
ATOM 781 C CA . HIS B 1 75 ? 26.997 20.617 48.875 1.00 37.19 53 HIS B CA 1
ATOM 782 C C . HIS B 1 75 ? 27.329 20.317 50.330 1.00 37.54 53 HIS B C 1
ATOM 783 O O . HIS B 1 75 ? 27.557 21.234 51.114 1.00 67.47 53 HIS B O 1
ATOM 790 N N . PHE B 1 76 ? 27.356 19.038 50.691 1.00 37.37 54 PHE B N 1
ATOM 791 C CA . PHE B 1 76 ? 27.745 18.612 52.040 1.00 48.69 54 PHE B CA 1
ATOM 792 C C . PHE B 1 76 ? 29.227 18.773 52.365 1.00 51.47 54 PHE B C 1
ATOM 793 O O . PHE B 1 76 ? 29.614 18.695 53.535 1.00 52.11 54 PHE B O 1
ATOM 801 N N . GLU B 1 77 ? 30.049 18.984 51.337 1.00 48.21 55 GLU B N 1
ATOM 802 C CA . GLU B 1 77 ? 31.437 19.394 51.540 1.00 55.14 55 GLU B CA 1
ATOM 803 C C . GLU B 1 77 ? 31.524 20.799 52.147 1.00 54.98 55 GLU B C 1
ATOM 804 O O . GLU B 1 77 ? 32.418 21.097 52.950 1.00 45.69 55 GLU B O 1
ATOM 810 N N . LYS B 1 78 ? 30.589 21.662 51.750 1.00 62.16 56 LYS B N 1
ATOM 811 C CA . LYS B 1 78 ? 30.546 23.026 52.249 1.00 39.97 56 LYS B CA 1
ATOM 812 C C . LYS B 1 78 ? 29.906 23.053 53.630 1.00 51.09 56 LYS B C 1
ATOM 813 O O . LYS B 1 78 ? 30.174 23.935 54.441 1.00 52.77 56 LYS B O 1
ATOM 819 N N . LEU B 1 79 ? 29.089 22.048 53.911 1.00 50.89 57 LEU B N 1
ATOM 820 C CA . LEU B 1 79 ? 28.331 22.000 55.155 1.00 49.90 57 LEU B CA 1
ATOM 821 C C . LEU B 1 79 ? 29.135 21.343 56.237 1.00 52.32 57 LEU B C 1
ATOM 822 O O . LEU B 1 79 ? 28.991 21.625 57.427 1.00 57.43 57 LEU B O 1
ATOM 827 N N . GLU B 1 80 ? 29.986 20.438 55.800 1.00 53.40 58 GLU B N 1
ATOM 828 C CA . GLU B 1 80 ? 30.989 19.862 56.661 1.00 51.10 58 GLU B CA 1
ATOM 829 C C . GLU B 1 80 ? 31.961 20.924 57.191 1.00 47.39 58 GLU B C 1
ATOM 830 O O . GLU B 1 80 ? 32.228 20.961 58.389 1.00 49.73 58 GLU B O 1
ATOM 836 N N . LYS B 1 81 ? 32.492 21.768 56.303 1.00 47.26 59 LYS B N 1
ATOM 837 C CA . LYS B 1 81 ? 33.462 22.793 56.700 1.00 50.94 59 LYS B CA 1
ATOM 838 C C . LYS B 1 81 ? 32.895 23.654 57.816 1.00 55.49 59 LYS B C 1
ATOM 839 O O . LYS B 1 81 ? 33.558 23.881 58.833 1.00 62.38 59 LYS B O 1
ATOM 845 N N . GLU B 1 82 ? 31.662 24.115 57.622 1.00 54.92 60 GLU B N 1
ATOM 846 C CA . GLU B 1 82 ? 30.932 24.848 58.648 1.00 52.03 60 GLU B CA 1
ATOM 847 C C . GLU B 1 82 ? 30.931 24.067 59.939 1.00 53.47 60 GLU B C 1
ATOM 848 O O . GLU B 1 82 ? 31.233 24.600 61.001 1.00 59.42 60 GLU B O 1
ATOM 854 N N . GLU B 1 83 ? 30.583 22.788 59.830 1.00 56.66 61 GLU B N 1
ATOM 855 C CA . GLU B 1 83 ? 30.472 21.899 60.981 1.00 54.45 61 GLU B CA 1
ATOM 856 C C . GLU B 1 83 ? 31.802 21.785 61.729 1.00 49.62 61 GLU B C 1
ATOM 857 O O . GLU B 1 83 ? 31.834 21.752 62.964 1.00 52.63 61 GLU B O 1
ATOM 863 N N . ASN B 1 84 ? 32.900 21.745 60.978 1.00 50.22 62 ASN B N 1
ATOM 864 C CA . ASN B 1 84 ? 34.231 21.663 61.585 1.00 57.37 62 ASN B CA 1
ATOM 865 C C . ASN B 1 84 ? 34.740 23.002 62.132 1.00 54.86 62 ASN B C 1
ATOM 866 O O . ASN B 1 84 ? 35.494 23.024 63.114 1.00 48.04 62 ASN B O 1
ATOM 871 N N . ARG B 1 85 ? 34.292 24.105 61.520 1.00 55.63 63 ARG B N 1
ATOM 872 C CA . ARG B 1 85 ? 34.423 25.451 62.104 1.00 52.93 63 ARG B CA 1
ATOM 873 C C . ARG B 1 85 ? 33.707 25.585 63.460 1.00 53.16 63 ARG B C 1
ATOM 874 O O . ARG B 1 85 ? 34.250 26.165 64.401 1.00 55.45 63 ARG B O 1
ATOM 882 N N . GLN B 1 86 ? 32.497 25.035 63.559 1.00 49.68 64 GLN B N 1
ATOM 883 C CA . GLN B 1 86 ? 31.731 25.055 64.806 1.00 52.03 64 GLN B CA 1
ATOM 884 C C . GLN B 1 86 ? 32.227 24.072 65.854 1.00 60.96 64 GLN B C 1
ATOM 885 O O . GLN B 1 86 ? 32.034 24.287 67.038 1.00 46.36 64 GLN B O 1
ATOM 891 N N . ILE B 1 87 ? 32.846 22.979 65.422 1.00 70.81 65 ILE B N 1
ATOM 892 C CA . ILE B 1 87 ? 33.464 22.037 66.360 1.00 68.23 65 ILE B CA 1
ATOM 893 C C . ILE B 1 87 ? 34.717 22.617 66.982 1.00 62.81 65 ILE B C 1
ATOM 894 O O . ILE B 1 87 ? 34.844 22.662 68.204 1.00 57.95 65 ILE B O 1
ATOM 899 N N . LEU B 1 88 ? 35.634 23.071 66.129 1.00 67.61 66 LEU B N 1
ATOM 900 C CA . LEU B 1 88 ? 36.898 23.648 66.587 1.00 80.75 66 LEU B CA 1
ATOM 901 C C . LEU B 1 88 ? 36.718 24.981 67.332 1.00 76.27 66 LEU B C 1
ATOM 902 O O . LEU B 1 88 ? 37.604 25.411 68.071 1.00 76.97 66 LEU B O 1
ATOM 907 N N . ALA B 1 89 ? 35.565 25.621 67.153 1.00 72.45 67 ALA B N 1
ATOM 908 C CA . ALA B 1 89 ? 35.209 26.783 67.965 1.00 64.24 67 ALA B CA 1
ATOM 909 C C . ALA B 1 89 ? 34.977 26.375 69.413 1.00 71.80 67 ALA B C 1
ATOM 910 O O . ALA B 1 89 ? 35.316 27.127 70.334 1.00 78.40 67 ALA B O 1
ATOM 912 N N . ARG B 1 90 ? 34.413 25.180 69.602 1.00 70.98 68 ARG B N 1
ATOM 913 C CA . ARG B 1 90 ? 34.088 24.653 70.931 1.00 71.27 68 ARG B CA 1
ATOM 914 C C . ARG B 1 90 ? 35.290 24.116 71.714 1.00 75.23 68 ARG B C 1
ATOM 915 O O . ARG B 1 90 ? 35.308 24.188 72.932 1.00 76.91 68 ARG B O 1
ATOM 923 N N . GLN B 1 91 ? 36.286 23.578 71.021 1.00 79.75 69 GLN B N 1
ATOM 924 C CA . GLN B 1 91 ? 37.490 23.048 71.677 1.00 86.12 69 GLN B CA 1
ATOM 925 C C . GLN B 1 91 ? 38.430 24.178 72.168 1.00 84.48 69 GLN B C 1
ATOM 926 O O . GLN B 1 91 ? 39.213 24.018 73.124 1.00 73.13 69 GLN B O 1
ATOM 932 N N . LYS B 1 92 ? 38.314 25.324 71.499 1.00 88.71 70 LYS B N 1
ATOM 933 C CA . LYS B 1 92 ? 38.950 26.571 71.911 1.00 90.48 70 LYS B CA 1
ATOM 934 C C . LYS B 1 92 ? 38.370 27.108 73.228 1.00 98.23 70 LYS B C 1
ATOM 935 O O . LYS B 1 92 ? 39.097 27.288 74.206 1.00 97.44 70 LYS B O 1
ATOM 941 N N . SER B 1 93 ? 37.059 27.369 73.227 1.00 105.66 71 SER B N 1
ATOM 942 C CA . SER B 1 93 ? 36.352 27.988 74.354 1.00 109.37 71 SER B CA 1
ATOM 943 C C . SER B 1 93 ? 35.898 27.023 75.452 1.00 120.83 71 SER B C 1
ATOM 944 O O . SER B 1 93 ? 35.491 27.470 76.526 1.00 119.95 71 SER B O 1
ATOM 947 N N . ASN B 1 94 ? 35.939 25.716 75.185 1.00 133.16 72 ASN B N 1
ATOM 948 C CA . ASN B 1 94 ? 35.673 24.725 76.232 1.00 142.92 72 ASN B CA 1
ATOM 949 C C . ASN B 1 94 ? 36.740 24.934 77.288 1.00 159.35 72 ASN B C 1
ATOM 950 O O . ASN B 1 94 ? 36.508 24.788 78.489 1.00 164.83 72 ASN B O 1
ATOM 955 N N . SER B 1 95 ? 37.911 25.318 76.797 1.00 164.88 73 SER B N 1
ATOM 956 C CA . SER B 1 95 ? 39.050 25.677 77.605 1.00 167.89 73 SER B CA 1
ATOM 957 C C . SER B 1 95 ? 40.129 26.129 76.632 1.00 166.23 73 SER B C 1
ATOM 958 O O . SER B 1 95 ? 40.575 27.281 76.670 1.00 165.09 73 SER B O 1
ATOM 961 N N . LYS C 1 38 ? 31.261 17.608 25.224 1.00 103.63 16 LYS C N 1
ATOM 962 C CA . LYS C 1 38 ? 30.696 18.479 24.202 1.00 104.61 16 LYS C CA 1
ATOM 963 C C . LYS C 1 38 ? 30.010 19.664 24.853 1.00 107.94 16 LYS C C 1
ATOM 964 O O . LYS C 1 38 ? 29.897 20.735 24.252 1.00 107.36 16 LYS C O 1
ATOM 970 N N . GLY C 1 39 ? 29.560 19.459 26.090 1.00 108.99 17 GLY C N 1
ATOM 971 C CA . GLY C 1 39 ? 28.756 20.441 26.799 1.00 109.89 17 GLY C CA 1
ATOM 972 C C . GLY C 1 39 ? 27.292 20.132 26.559 1.00 105.79 17 GLY C C 1
ATOM 973 O O . GLY C 1 39 ? 26.407 20.974 26.752 1.00 106.05 17 GLY C O 1
ATOM 974 N N . CYS C 1 40 ? 27.048 18.897 26.139 1.00 96.48 18 CYS C N 1
ATOM 975 C CA . CYS C 1 40 ? 25.736 18.487 25.684 1.00 89.50 18 CYS C CA 1
ATOM 976 C C . CYS C 1 40 ? 25.707 16.969 25.566 1.00 82.33 18 CYS C C 1
ATOM 977 O O . CYS C 1 40 ? 24.704 16.382 25.154 1.00 85.01 18 CYS C O 1
ATOM 980 N N . GLU C 1 41 ? 26.816 16.341 25.942 1.00 74.90 19 GLU C N 1
ATOM 981 C CA . GLU C 1 41 ? 27.010 14.903 25.749 1.00 71.89 19 GLU C CA 1
ATOM 982 C C . GLU C 1 41 ? 26.223 14.034 26.732 1.00 56.50 19 GLU C C 1
ATOM 983 O O . GLU C 1 41 ? 25.594 13.051 26.335 1.00 55.84 19 GLU C O 1
ATOM 989 N N . LEU C 1 42 ? 26.262 14.397 28.011 1.00 41.88 20 LEU C N 1
ATOM 990 C CA . LEU C 1 42 ? 25.456 13.730 29.032 1.00 47.19 20 LEU C CA 1
ATOM 991 C C . LEU C 1 42 ? 23.942 13.830 28.767 1.00 52.48 20 LEU C C 1
ATOM 992 O O . LEU C 1 42 ? 23.212 12.861 28.995 1.00 47.47 20 LEU C O 1
ATOM 997 N N . TYR C 1 43 ? 23.483 15.005 28.316 1.00 53.85 21 TYR C N 1
ATOM 998 C CA . TYR C 1 43 ? 22.065 15.222 28.060 1.00 53.43 21 TYR C CA 1
ATOM 999 C C . TYR C 1 43 ? 21.539 14.239 27.005 1.00 58.32 21 TYR C C 1
ATOM 1000 O O . TYR C 1 43 ? 20.446 13.660 27.161 1.00 57.54 21 TYR C O 1
ATOM 1009 N N . VAL C 1 44 ? 22.328 14.042 25.949 1.00 57.88 22 VAL C N 1
ATOM 1010 C CA . VAL C 1 44 ? 21.952 13.144 24.858 1.00 64.93 22 VAL C CA 1
ATOM 1011 C C . VAL C 1 44 ? 21.860 11.715 25.334 1.00 77.11 22 VAL C C 1
ATOM 1012 O O . VAL C 1 44 ? 20.913 10.997 25.024 1.00 88.60 22 VAL C O 1
ATOM 1016 N N . GLN C 1 45 ? 22.872 11.303 26.083 1.00 77.52 23 GLN C N 1
ATOM 1017 C CA . GLN C 1 45 ? 22.928 9.956 26.610 1.00 74.73 23 GLN C CA 1
ATOM 1018 C C . GLN C 1 45 ? 21.792 9.768 27.598 1.00 74.35 23 GLN C C 1
ATOM 1019 O O . GLN C 1 45 ? 21.238 8.686 27.704 1.00 83.38 23 GLN C O 1
ATOM 1025 N N . LEU C 1 46 ? 21.406 10.851 28.266 1.00 69.93 24 LEU C N 1
ATOM 1026 C CA . LEU C 1 46 ? 20.296 10.846 29.219 1.00 67.97 24 LEU C CA 1
ATOM 1027 C C . LEU C 1 46 ? 18.927 10.711 28.569 1.00 66.36 24 LEU C C 1
ATOM 1028 O O . LEU C 1 46 ? 17.949 10.400 29.245 1.00 75.00 24 LEU C O 1
ATOM 1033 N N . HIS C 1 47 ? 18.834 10.981 27.273 1.00 55.66 25 HIS C N 1
ATOM 1034 C CA . HIS C 1 47 ? 17.518 11.050 26.649 1.00 62.61 25 HIS C CA 1
ATOM 1035 C C . HIS C 1 47 ? 17.317 10.146 25.430 1.00 69.45 25 HIS C C 1
ATOM 1036 O O . HIS C 1 47 ? 16.256 10.176 24.778 1.00 77.60 25 HIS C O 1
ATOM 1043 N N . GLY C 1 48 ? 18.329 9.332 25.143 1.00 61.57 26 GLY C N 1
ATOM 1044 C CA . GLY C 1 48 ? 18.280 8.404 24.030 1.00 61.10 26 GLY C CA 1
ATOM 1045 C C . GLY C 1 48 ? 18.213 9.150 22.719 1.00 70.41 26 GLY C C 1
ATOM 1046 O O . GLY C 1 48 ? 17.760 8.609 21.717 1.00 82.69 26 GLY C O 1
ATOM 1047 N N . ILE C 1 49 ? 18.679 10.395 22.737 1.00 66.64 27 ILE C N 1
ATOM 1048 C CA . ILE C 1 49 ? 18.605 11.298 21.594 1.00 63.64 27 ILE C CA 1
ATOM 1049 C C . ILE C 1 49 ? 19.361 10.736 20.383 1.00 72.51 27 ILE C C 1
ATOM 1050 O O . ILE C 1 49 ? 18.877 10.812 19.247 1.00 73.19 27 ILE C O 1
ATOM 1055 N N . GLN C 1 50 ? 20.538 10.160 20.638 1.00 77.65 28 GLN C N 1
ATOM 1056 C CA . GLN C 1 50 ? 21.326 9.492 19.601 1.00 77.75 28 GLN C CA 1
ATOM 1057 C C . GLN C 1 50 ? 20.498 8.434 18.855 1.00 71.31 28 GLN C C 1
ATOM 1058 O O . GLN C 1 50 ? 20.672 8.231 17.657 1.00 68.83 28 GLN C O 1
ATOM 1064 N N . GLN C 1 51 ? 19.582 7.779 19.565 1.00 67.84 29 GLN C N 1
ATOM 1065 C CA . GLN C 1 51 ? 18.747 6.744 18.967 1.00 67.48 29 GLN C CA 1
ATOM 1066 C C . GLN C 1 51 ? 17.535 7.364 18.297 1.00 72.86 29 GLN C C 1
ATOM 1067 O O . GLN C 1 51 ? 17.332 7.192 17.102 1.00 76.92 29 GLN C O 1
ATOM 1073 N N . VAL C 1 52 ? 16.733 8.065 19.095 1.00 76.12 30 VAL C N 1
ATOM 1074 C CA . VAL C 1 52 ? 15.618 8.923 18.653 1.00 75.25 30 VAL C CA 1
ATOM 1075 C C . VAL C 1 52 ? 15.709 9.523 17.236 1.00 80.48 30 VAL C C 1
ATOM 1076 O O . VAL C 1 52 ? 14.718 9.511 16.488 1.00 82.98 30 VAL C O 1
ATOM 1080 N N . LEU C 1 53 ? 16.890 10.036 16.879 1.00 73.85 31 LEU C N 1
ATOM 1081 C CA . LEU C 1 53 ? 17.131 10.609 15.551 1.00 69.85 31 LEU C CA 1
ATOM 1082 C C . LEU C 1 53 ? 17.523 9.562 14.500 1.00 73.62 31 LEU C C 1
ATOM 1083 O O . LEU C 1 53 ? 17.230 9.719 13.308 1.00 73.35 31 LEU C O 1
ATOM 1088 N N . LYS C 1 54 ? 18.203 8.507 14.944 1.00 72.32 32 LYS C N 1
ATOM 1089 C CA . LYS C 1 54 ? 18.626 7.429 14.057 1.00 68.83 32 LYS C CA 1
ATOM 1090 C C . LYS C 1 54 ? 17.399 6.691 13.505 1.00 68.36 32 LYS C C 1
ATOM 1091 O O . LYS C 1 54 ? 17.337 6.378 12.314 1.00 74.61 32 LYS C O 1
ATOM 1097 N N . ASP C 1 55 ? 16.413 6.439 14.365 1.00 59.22 33 ASP C N 1
ATOM 1098 C CA . ASP C 1 55 ? 15.164 5.803 13.937 1.00 61.08 33 ASP C CA 1
ATOM 1099 C C . ASP C 1 55 ? 14.280 6.706 13.047 1.00 62.01 33 ASP C C 1
ATOM 1100 O O . ASP C 1 55 ? 13.672 6.237 12.084 1.00 73.97 33 ASP C O 1
ATOM 1105 N N . CYS C 1 56 ? 14.209 7.994 13.363 1.00 51.88 34 CYS C N 1
ATOM 1106 C CA . CYS C 1 56 ? 13.442 8.940 12.549 1.00 49.46 34 CYS C CA 1
ATOM 1107 C C . CYS C 1 56 ? 14.016 9.085 11.147 1.00 55.81 34 CYS C C 1
ATOM 1108 O O . CYS C 1 56 ? 13.276 9.258 10.185 1.00 65.79 34 CYS C O 1
ATOM 1111 N N . ILE C 1 57 ? 15.335 9.002 11.034 1.00 56.87 35 ILE C N 1
ATOM 1112 C CA . ILE C 1 57 ? 16.001 8.987 9.732 1.00 58.76 35 ILE C CA 1
ATOM 1113 C C . ILE C 1 57 ? 15.615 7.746 8.947 1.00 60.92 35 ILE C C 1
ATOM 1114 O O . ILE C 1 57 ? 15.374 7.794 7.746 1.00 41.24 35 ILE C O 1
ATOM 1119 N N . VAL C 1 58 ? 15.577 6.626 9.651 1.00 41.72 36 VAL C N 1
ATOM 1120 C CA . VAL C 1 58 ? 15.217 5.361 9.063 1.00 62.24 36 VAL C CA 1
ATOM 1121 C C . VAL C 1 58 ? 13.789 5.415 8.530 1.00 66.10 36 VAL C C 1
ATOM 1122 O O . VAL C 1 58 ? 13.533 5.064 7.379 1.00 70.06 36 VAL C O 1
ATOM 1126 N N . HIS C 1 59 ? 12.865 5.877 9.365 1.00 61.82 37 HIS C N 1
ATOM 1127 C CA . HIS C 1 59 ? 11.474 6.016 8.961 1.00 55.04 37 HIS C CA 1
ATOM 1128 C C . HIS C 1 59 ? 11.275 6.929 7.773 1.00 54.57 37 HIS C C 1
ATOM 1129 O O . HIS C 1 59 ? 10.400 6.706 6.927 1.00 65.34 37 HIS C O 1
ATOM 1136 N N . LEU C 1 60 ? 12.086 7.971 7.731 1.00 45.43 38 LEU C N 1
ATOM 1137 C CA . LEU C 1 60 ? 12.001 8.969 6.686 1.00 49.24 38 LEU C CA 1
ATOM 1138 C C . LEU C 1 60 ? 12.563 8.363 5.426 1.00 53.59 38 LEU C C 1
ATOM 1139 O O . LEU C 1 60 ? 12.097 8.632 4.333 1.00 53.82 38 LEU C O 1
ATOM 1144 N N . CYS C 1 61 ? 13.577 7.524 5.604 1.00 68.61 39 CYS C N 1
ATOM 1145 C CA . CYS C 1 61 ? 14.242 6.845 4.500 1.00 70.68 39 CYS C CA 1
ATOM 1146 C C . CYS C 1 61 ? 13.332 5.819 3.844 1.00 58.24 39 CYS C C 1
ATOM 1147 O O . CYS C 1 61 ? 13.446 5.576 2.646 1.00 49.04 39 CYS C O 1
ATOM 1150 N N . ILE C 1 62 ? 12.451 5.208 4.639 1.00 53.83 40 ILE C N 1
ATOM 1151 C CA . ILE C 1 62 ? 11.401 4.334 4.117 1.00 50.66 40 ILE C CA 1
ATOM 1152 C C . ILE C 1 62 ? 10.491 5.121 3.183 1.00 58.69 40 ILE C C 1
ATOM 1153 O O . ILE C 1 62 ? 10.601 5.005 1.964 1.00 60.32 40 ILE C O 1
ATOM 1158 N N . SER C 1 63 ? 9.624 5.942 3.778 1.00 68.45 41 SER C N 1
ATOM 1159 C CA . SER C 1 63 ? 8.580 6.716 3.088 1.00 70.24 41 SER C CA 1
ATOM 1160 C C . SER C 1 63 ? 9.051 7.761 2.060 1.00 63.55 41 SER C C 1
ATOM 1161 O O . SER C 1 63 ? 8.487 7.853 0.972 1.00 59.66 41 SER C O 1
ATOM 1164 N N . LYS C 1 64 ? 10.056 8.562 2.413 1.00 62.05 42 LYS C N 1
ATOM 1165 C CA . LYS C 1 64 ? 10.559 9.625 1.532 1.00 59.88 42 LYS C CA 1
ATOM 1166 C C . LYS C 1 64 ? 9.480 10.590 1.052 1.00 69.41 42 LYS C C 1
ATOM 1167 O O . LYS C 1 64 ? 9.260 10.701 -0.154 1.00 72.43 42 LYS C O 1
ATOM 1173 N N . PRO C 1 65 ? 8.805 11.297 1.974 1.00 67.29 43 PRO C N 1
ATOM 1174 C CA . PRO C 1 65 ? 7.641 12.039 1.478 1.00 66.77 43 PRO C CA 1
ATOM 1175 C C . PRO C 1 65 ? 8.122 13.322 0.829 1.00 65.13 43 PRO C C 1
ATOM 1176 O O . PRO C 1 65 ? 9.268 13.705 1.104 1.00 63.65 43 PRO C O 1
ATOM 1180 N N . GLU C 1 66 ? 7.300 13.941 -0.028 1.00 63.00 44 GLU C N 1
ATOM 1181 C CA . GLU C 1 66 ? 7.649 15.225 -0.647 1.00 60.46 44 GLU C CA 1
ATOM 1182 C C . GLU C 1 66 ? 7.686 16.346 0.391 1.00 55.36 44 GLU C C 1
ATOM 1183 O O . GLU C 1 66 ? 8.284 17.389 0.149 1.00 58.77 44 GLU C O 1
ATOM 1189 N N . ARG C 1 67 ? 7.034 16.125 1.534 1.00 65.42 45 ARG C N 1
ATOM 1190 C CA . ARG C 1 67 ? 7.022 17.065 2.660 1.00 38.19 45 ARG C CA 1
ATOM 1191 C C . ARG C 1 67 ? 7.659 16.426 3.910 1.00 57.92 45 ARG C C 1
ATOM 1192 O O . ARG C 1 67 ? 6.926 15.966 4.799 1.00 38.19 45 ARG C O 1
ATOM 1200 N N . PRO C 1 68 ? 9.018 16.407 3.998 1.00 49.31 46 PRO C N 1
ATOM 1201 C CA . PRO C 1 68 ? 9.724 15.775 5.125 1.00 44.15 46 PRO C CA 1
ATOM 1202 C C . PRO C 1 68 ? 9.553 16.499 6.465 1.00 54.51 46 PRO C C 1
ATOM 1203 O O . PRO C 1 68 ? 9.589 15.860 7.522 1.00 62.76 46 PRO C O 1
ATOM 1215 N N . LYS C 1 70 ? 6.713 18.019 7.495 1.00 37.11 48 LYS C N 1
ATOM 1216 C CA . LYS C 1 70 ? 5.389 17.597 7.978 1.00 48.18 48 LYS C CA 1
ATOM 1217 C C . LYS C 1 70 ? 5.399 16.165 8.531 1.00 57.25 48 LYS C C 1
ATOM 1218 O O . LYS C 1 70 ? 4.641 15.824 9.455 1.00 56.14 48 LYS C O 1
ATOM 1224 N N . PHE C 1 71 ? 6.259 15.335 7.939 1.00 66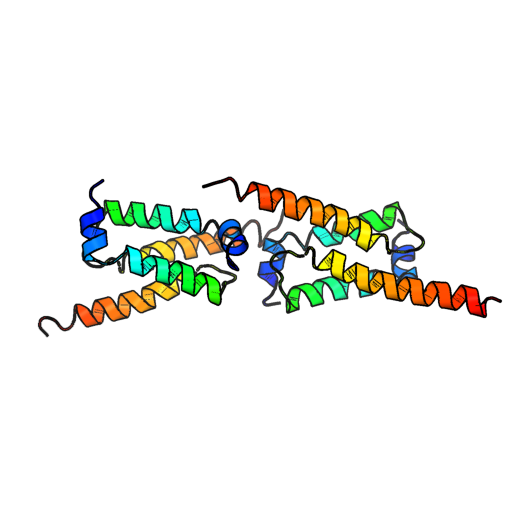.52 49 PHE C N 1
ATOM 1225 C CA . PHE C 1 71 ? 6.510 13.957 8.381 1.00 65.77 49 PHE C CA 1
ATOM 1226 C C . PHE C 1 71 ? 7.050 13.904 9.813 1.00 64.06 49 PHE C C 1
ATOM 1227 O O . PHE C 1 71 ? 6.639 13.076 10.622 1.00 57.13 49 PHE C O 1
ATOM 1235 N N . LEU C 1 72 ? 7.969 14.802 10.127 1.00 37.36 50 LEU C N 1
ATOM 1236 C CA . LEU C 1 72 ? 8.599 14.804 11.433 1.00 50.01 50 LEU C CA 1
ATOM 1237 C C . LEU C 1 72 ? 7.754 15.436 12.552 1.00 49.10 50 LEU C C 1
ATOM 1238 O O . LEU C 1 72 ? 7.811 15.005 13.714 1.00 43.70 50 LEU C O 1
ATOM 1243 N N . ARG C 1 73 ? 6.988 16.468 12.205 1.00 57.29 51 ARG C N 1
ATOM 1244 C CA . ARG C 1 73 ? 5.965 17.001 13.099 1.00 53.80 51 ARG C CA 1
ATOM 1245 C C . ARG C 1 73 ? 5.028 15.850 13.418 1.00 47.75 51 ARG C C 1
ATOM 1246 O O . ARG C 1 73 ? 4.810 15.530 14.579 1.00 38.02 51 ARG C O 1
ATOM 1254 N N . GLU C 1 74 ? 4.500 15.205 12.383 1.00 42.47 52 GLU C N 1
ATOM 1255 C CA . GLU C 1 74 ? 3.688 14.025 12.617 1.00 44.13 52 GLU C CA 1
ATOM 1256 C C . GLU C 1 74 ? 4.452 12.928 13.402 1.00 40.65 52 GLU C C 1
ATOM 1257 O O . GLU C 1 74 ? 3.978 12.479 14.430 1.00 44.04 52 GLU C O 1
ATOM 1263 N N . HIS C 1 75 ? 5.652 12.554 12.967 1.00 50.34 53 HIS C N 1
ATOM 1264 C CA . HIS C 1 75 ? 6.556 11.662 13.752 1.00 55.06 53 HIS C CA 1
ATOM 1265 C C . HIS C 1 75 ? 6.693 11.951 15.266 1.00 60.79 53 HIS C C 1
ATOM 1266 O O . HIS C 1 75 ? 6.258 11.152 16.099 1.00 68.14 53 HIS C O 1
ATOM 1273 N N . PHE C 1 76 ? 7.323 13.070 15.621 1.00 49.57 54 PHE C N 1
ATOM 1274 C CA . PHE C 1 76 ? 7.462 13.439 17.023 1.00 44.11 54 PHE C CA 1
ATOM 1275 C C . PHE C 1 76 ? 6.159 13.846 17.726 1.00 46.65 54 PHE C C 1
ATOM 1276 O O . PHE C 1 76 ? 6.137 13.971 18.945 1.00 45.96 54 PHE C O 1
ATOM 1284 N N . GLU C 1 77 ? 5.083 14.065 16.972 1.00 48.61 55 GLU C N 1
ATOM 1285 C CA . GLU C 1 77 ? 3.775 14.364 17.570 1.00 51.28 55 GLU C CA 1
ATOM 1286 C C . GLU C 1 77 ? 3.324 13.121 18.309 1.00 47.36 55 GLU C C 1
ATOM 1287 O O . GLU C 1 77 ? 2.771 13.175 19.396 1.00 40.07 55 GLU C O 1
ATOM 1293 N N . LYS C 1 78 ? 3.609 11.987 17.697 1.00 44.77 56 LYS C N 1
ATOM 1294 C CA . LYS C 1 78 ? 3.396 10.694 18.313 1.00 46.56 56 LYS C CA 1
ATOM 1295 C C . LYS C 1 78 ? 4.421 10.334 19.432 1.00 57.52 56 LYS C C 1
ATOM 1296 O O . LYS C 1 78 ? 4.021 9.899 20.516 1.00 57.24 56 LYS C O 1
ATOM 1302 N N . LEU C 1 79 ? 5.722 10.533 19.192 1.00 51.24 57 LEU C N 1
ATOM 1303 C CA . LEU C 1 79 ? 6.747 10.288 20.227 1.00 41.09 57 LEU C CA 1
ATOM 1304 C C . LEU C 1 79 ? 6.564 11.147 21.464 1.00 40.86 57 LEU C C 1
ATOM 1305 O O . LEU C 1 79 ? 6.984 10.768 22.562 1.00 40.26 57 LEU C O 1
ATOM 1310 N N . GLU C 1 80 ? 5.981 12.329 21.266 1.00 53.52 58 GLU C N 1
ATOM 1311 C CA . GLU C 1 80 ? 5.587 13.213 22.361 1.00 54.73 58 GLU C CA 1
ATOM 1312 C C . GLU C 1 80 ? 4.291 12.758 23.038 1.00 55.71 58 GLU C C 1
ATOM 1313 O O . GLU C 1 80 ? 4.072 13.053 24.202 1.00 47.19 58 GLU C O 1
ATOM 1319 N N . LYS C 1 81 ? 3.432 12.045 22.315 1.00 63.36 59 LYS C N 1
ATOM 1320 C CA . LYS C 1 81 ? 2.212 11.512 22.918 1.00 71.68 59 LYS C CA 1
ATOM 1321 C C . LYS C 1 81 ? 2.510 10.308 23.814 1.00 77.47 59 LYS C C 1
ATOM 1322 O O . LYS C 1 81 ? 1.826 10.086 24.817 1.00 81.21 59 LYS C O 1
ATOM 1328 N N . GLU C 1 82 ? 3.534 9.535 23.458 1.00 79.18 60 GLU C N 1
ATOM 1329 C CA . GLU C 1 82 ? 3.940 8.394 24.277 1.00 86.71 60 GLU C CA 1
ATOM 1330 C C . GLU C 1 82 ? 4.835 8.847 25.417 1.00 86.73 60 GLU C C 1
ATOM 1331 O O . GLU C 1 82 ? 4.758 8.311 26.522 1.00 86.70 60 GLU C O 1
ATOM 1337 N N . GLU C 1 83 ? 5.683 9.835 25.137 1.00 89.45 61 GLU C N 1
ATOM 1338 C CA . GLU C 1 83 ? 6.564 10.423 26.142 1.00 88.20 61 GLU C CA 1
ATOM 1339 C C . GLU C 1 83 ? 5.778 10.772 27.417 1.00 91.67 61 GLU C C 1
ATOM 1340 O O . GLU C 1 83 ? 6.271 10.592 28.534 1.00 96.44 61 GLU C O 1
ATOM 1346 N N . ASN C 1 84 ? 4.541 11.231 27.232 1.00 87.70 62 ASN C N 1
ATOM 1347 C CA . ASN C 1 84 ? 3.649 11.579 28.335 1.00 87.70 62 ASN C CA 1
ATOM 1348 C C . ASN C 1 84 ? 3.249 10.398 29.210 1.00 89.36 62 ASN C C 1
ATOM 1349 O O . ASN C 1 84 ? 3.280 10.496 30.432 1.00 87.77 62 ASN C O 1
ATOM 1354 N N . ARG C 1 85 ? 2.860 9.296 28.579 1.00 93.68 63 ARG C N 1
ATOM 1355 C CA . ARG C 1 85 ? 2.453 8.097 29.302 1.00 92.47 63 ARG C CA 1
ATOM 1356 C C . ARG C 1 85 ? 3.552 7.635 30.249 1.00 87.93 63 ARG C C 1
ATOM 1357 O O . ARG C 1 85 ? 3.257 7.297 31.383 1.00 90.72 63 ARG C O 1
ATOM 1365 N N . GLN C 1 86 ? 4.805 7.649 29.786 1.00 84.81 64 GLN C N 1
ATOM 1366 C CA . GLN C 1 86 ? 5.976 7.296 30.606 1.00 84.95 64 GLN C CA 1
ATOM 1367 C C . GLN C 1 86 ? 5.967 8.019 31.942 1.00 85.57 64 GLN C C 1
ATOM 1368 O O . GLN C 1 86 ? 6.206 7.431 33.001 1.00 81.64 64 GLN C O 1
ATOM 1374 N N . ILE C 1 87 ? 5.694 9.315 31.853 1.00 87.69 65 ILE C N 1
ATOM 1375 C CA . ILE C 1 87 ? 5.520 10.195 32.998 1.00 87.35 65 ILE C CA 1
ATOM 1376 C C . ILE C 1 87 ? 4.209 9.927 33.768 1.00 94.38 65 ILE C C 1
ATOM 1377 O O . ILE C 1 87 ? 4.222 9.808 34.989 1.00 90.87 65 ILE C O 1
ATOM 1382 N N . LEU C 1 88 ? 3.080 9.824 33.066 1.00 102.81 66 LEU C N 1
ATOM 1383 C CA . LEU C 1 88 ? 1.815 9.486 33.722 1.00 103.18 66 LEU C CA 1
ATOM 1384 C C . LEU C 1 88 ? 1.837 8.066 34.255 1.00 108.52 66 LEU C C 1
ATOM 1385 O O . LEU C 1 88 ? 0.955 7.670 35.012 1.00 108.53 66 LEU C O 1
ATOM 1390 N N . ALA C 1 89 ? 2.827 7.290 33.829 1.00 113.98 67 ALA C N 1
ATOM 1391 C CA . ALA C 1 89 ? 3.010 5.943 34.343 1.00 121.86 67 ALA C CA 1
ATOM 1392 C C . ALA C 1 89 ? 3.974 5.975 35.517 1.00 128.99 67 ALA C C 1
ATOM 1393 O O . ALA C 1 89 ? 3.703 6.635 36.517 1.00 131.30 67 ALA C O 1
ATOM 1395 N N . ARG C 1 90 ? 5.105 5.283 35.367 1.00 133.91 68 ARG C N 1
ATOM 1396 C CA . ARG C 1 90 ? 6.061 5.034 36.455 1.00 136.63 68 ARG C CA 1
ATOM 1397 C C . ARG C 1 90 ? 6.451 6.290 37.217 1.00 135.38 68 ARG C C 1
ATOM 1398 O O . ARG C 1 90 ? 6.666 6.261 38.428 1.00 136.12 68 ARG C O 1
ATOM 1406 N N . GLN C 1 91 ? 6.541 7.398 36.500 1.00 133.27 69 GLN C N 1
ATOM 1407 C CA . GLN C 1 91 ? 6.815 8.663 37.145 1.00 133.78 69 GLN C CA 1
ATOM 1408 C C . GLN C 1 91 ? 5.603 9.156 37.964 1.00 133.92 69 GLN C C 1
ATOM 1409 O O . GLN C 1 91 ? 5.768 9.539 39.124 1.00 137.04 69 GLN C O 1
ATOM 1415 N N . LYS C 1 92 ? 4.396 9.109 37.392 1.00 129.10 70 LYS C N 1
ATOM 1416 C CA . LYS C 1 92 ? 3.191 9.577 38.104 1.00 125.33 70 LYS C CA 1
ATOM 1417 C C . LYS C 1 92 ? 2.699 8.638 39.218 1.00 128.29 70 LYS C C 1
ATOM 1418 O O . LYS C 1 92 ? 2.114 9.088 40.205 1.00 131.16 70 LYS C O 1
ATOM 1424 N N . SER C 1 93 ? 2.941 7.341 39.078 1.00 128.91 71 SER C N 1
ATOM 1425 C CA . SER C 1 93 ? 2.492 6.396 40.101 1.00 130.18 71 SER C CA 1
ATOM 1426 C C . SER C 1 93 ? 3.616 5.559 40.716 1.00 133.30 71 SER C C 1
ATOM 1427 O O . SER C 1 93 ? 3.381 4.415 41.101 1.00 134.20 71 SER C O 1
ATOM 1430 N N . ASN C 1 94 ? 4.814 6.145 40.812 1.00 133.86 72 ASN C N 1
ATOM 1431 C CA . ASN C 1 94 ? 6.010 5.518 41.404 1.00 132.06 72 ASN C CA 1
ATOM 1432 C C . ASN C 1 94 ? 6.085 3.988 41.312 1.00 134.45 72 ASN C C 1
ATOM 1433 O O . ASN C 1 94 ? 6.272 3.439 40.227 1.00 136.49 72 ASN C O 1
ATOM 1438 N N . SER C 1 95 ? 5.923 3.315 42.453 1.00 132.97 73 SER C N 1
ATOM 1439 C CA . SER C 1 95 ? 5.952 1.848 42.524 1.00 128.26 73 SER C CA 1
ATOM 1440 C C . SER C 1 95 ? 4.649 1.202 42.037 1.00 126.77 73 SER C C 1
ATOM 1441 O O . SER C 1 95 ? 4.387 0.021 42.284 1.00 123.38 73 SER C O 1
ATOM 1444 N N . LYS D 1 38 ? 20.825 1.015 0.492 1.00 97.29 16 LYS D N 1
ATOM 1445 C CA . LYS D 1 38 ? 20.088 2.137 1.062 1.00 98.24 16 LYS D CA 1
ATOM 1446 C C . LYS D 1 38 ? 20.578 3.466 0.489 1.00 97.15 16 LYS D C 1
ATOM 1447 O O . LYS D 1 38 ? 21.325 4.201 1.139 1.00 92.93 16 LYS D O 1
ATOM 1453 N N . GLY D 1 39 ? 20.150 3.763 -0.736 1.00 101.29 17 GLY D N 1
ATOM 1454 C CA . GLY D 1 39 ? 20.498 5.005 -1.405 1.00 97.77 17 GLY D CA 1
ATOM 1455 C C . GLY D 1 39 ? 19.527 6.114 -1.049 1.00 98.24 17 GLY D C 1
ATOM 1456 O O . GLY D 1 39 ? 18.962 6.779 -1.933 1.00 97.35 17 GLY D O 1
ATOM 1457 N N . CYS D 1 40 ? 19.328 6.300 0.257 1.00 94.17 18 CYS D N 1
ATOM 1458 C CA . CYS D 1 40 ? 18.520 7.400 0.783 1.00 83.88 18 CYS D CA 1
ATOM 1459 C C . CYS D 1 40 ? 19.316 8.707 0.712 1.00 74.34 18 CYS D C 1
ATOM 1460 O O . CYS D 1 40 ? 18.763 9.800 0.843 1.00 63.56 18 CYS D O 1
ATOM 1463 N N . GLU D 1 41 ? 20.618 8.548 0.477 1.00 73.29 19 GLU D N 1
ATOM 1464 C CA . GLU D 1 41 ? 21.611 9.612 0.350 1.00 70.76 19 GLU D CA 1
ATOM 1465 C C . GLU D 1 41 ? 21.248 10.672 -0.676 1.00 61.30 19 GLU D C 1
ATOM 1466 O O . GLU D 1 41 ? 21.746 11.791 -0.635 1.00 50.33 19 GLU D O 1
ATOM 1472 N N . LEU D 1 42 ? 20.378 10.293 -1.600 1.00 65.90 20 LEU D N 1
ATOM 1473 C CA . LEU D 1 42 ? 19.899 11.158 -2.662 1.00 68.58 20 LEU D CA 1
ATOM 1474 C C . LEU D 1 42 ? 18.730 12.020 -2.202 1.00 64.61 20 LEU D C 1
ATOM 1475 O O . LEU D 1 42 ? 18.555 13.150 -2.646 1.00 60.95 20 LEU D O 1
ATOM 1480 N N . TYR D 1 43 ? 17.921 11.459 -1.315 1.00 67.40 21 TYR D N 1
ATOM 1481 C CA . TYR D 1 43 ? 16.780 12.159 -0.759 1.00 56.88 21 TYR D CA 1
ATOM 1482 C C . TYR D 1 43 ? 17.233 13.078 0.375 1.00 60.29 21 TYR D C 1
ATOM 1483 O O . TYR D 1 43 ? 16.587 14.086 0.666 1.00 65.12 21 TYR D O 1
ATOM 1492 N N . VAL D 1 44 ? 18.349 12.723 1.013 1.00 51.92 22 VAL D N 1
ATOM 1493 C CA . VAL D 1 44 ? 18.897 13.506 2.117 1.00 46.25 22 VAL D CA 1
ATOM 1494 C C . VAL D 1 44 ? 19.696 14.658 1.541 1.00 59.21 22 VAL D C 1
ATOM 1495 O O . VAL D 1 44 ? 19.736 15.746 2.109 1.00 73.03 22 VAL D O 1
ATOM 1499 N N . GLN D 1 45 ? 20.340 14.405 0.408 1.00 58.67 23 GLN D N 1
ATOM 1500 C CA . GLN D 1 45 ? 21.023 15.446 -0.345 1.00 47.44 23 GLN D CA 1
ATOM 1501 C C . GLN D 1 45 ? 19.951 16.436 -0.783 1.00 59.57 23 GLN D C 1
ATOM 1502 O O . GLN D 1 45 ? 20.001 17.607 -0.412 1.00 70.05 23 GLN D O 1
ATOM 1508 N N . LEU D 1 46 ? 18.971 15.951 -1.546 1.00 55.94 24 LEU D N 1
ATOM 1509 C CA . LEU D 1 46 ? 17.778 16.717 -1.913 1.00 51.10 24 LEU D CA 1
ATOM 1510 C C . LEU D 1 46 ? 17.211 17.599 -0.779 1.00 60.25 24 LEU D C 1
ATOM 1511 O O . LEU D 1 46 ? 17.365 18.823 -0.815 1.00 66.87 24 LEU D O 1
ATOM 1516 N N . HIS D 1 47 ? 16.565 16.988 0.223 1.00 56.21 25 HIS D N 1
ATOM 1517 C CA . HIS D 1 47 ? 15.829 17.756 1.241 1.00 51.95 25 HIS D CA 1
ATOM 1518 C C . HIS D 1 47 ? 16.705 18.234 2.405 1.00 55.11 25 HIS D C 1
ATOM 1519 O O . HIS D 1 47 ? 16.194 18.637 3.465 1.00 56.87 25 HIS D O 1
ATOM 1526 N N . GLY D 1 48 ? 18.020 18.184 2.186 1.00 53.68 26 GLY D N 1
ATOM 1527 C CA . GLY D 1 48 ? 19.005 18.742 3.098 1.00 54.41 26 GLY D CA 1
ATOM 1528 C C . GLY D 1 48 ? 18.856 18.276 4.526 1.00 53.84 26 GLY D C 1
ATOM 1529 O O . GLY D 1 48 ? 19.105 19.035 5.476 1.00 55.46 26 GLY D O 1
ATOM 1530 N N . ILE D 1 49 ? 18.455 17.017 4.669 1.00 47.16 27 ILE D N 1
ATOM 1531 C CA . ILE D 1 49 ? 18.146 16.451 5.969 1.00 54.68 27 ILE D CA 1
ATOM 1532 C C . ILE D 1 49 ? 19.354 16.432 6.911 1.00 36.69 27 ILE D C 1
ATOM 1533 O O . ILE D 1 49 ? 19.191 16.636 8.112 1.00 36.26 27 ILE D O 1
ATOM 1538 N N . GLN D 1 50 ? 20.560 16.221 6.364 1.00 46.65 28 GLN D N 1
ATOM 1539 C CA . GLN D 1 50 ? 21.815 16.258 7.151 1.00 47.42 28 GLN D CA 1
ATOM 1540 C C . GLN D 1 50 ? 22.107 17.584 7.918 1.00 36.86 28 GLN D C 1
ATOM 1541 O O . GLN D 1 50 ? 22.457 17.543 9.101 1.00 36.68 28 GLN D O 1
ATOM 1547 N N . GLN D 1 51 ? 21.926 18.744 7.277 1.00 36.68 29 GLN D N 1
ATOM 1548 C CA . GLN D 1 51 ? 21.808 20.028 8.011 1.00 63.27 29 GLN D CA 1
ATOM 1549 C C . GLN D 1 51 ? 20.515 20.250 8.851 1.00 49.16 29 GLN D C 1
ATOM 1550 O O . GLN D 1 51 ? 20.540 21.014 9.820 1.00 35.32 29 GLN D O 1
ATOM 1556 N N . VAL D 1 52 ? 19.394 19.624 8.483 1.00 35.48 30 VAL D N 1
ATOM 1557 C CA . VAL D 1 52 ? 18.188 19.716 9.322 1.00 51.07 30 VAL D CA 1
ATOM 1558 C C . VAL D 1 52 ? 18.458 19.173 10.728 1.00 61.78 30 VAL D C 1
ATOM 1559 O O . VAL D 1 52 ? 17.955 19.705 11.726 1.00 71.29 30 VAL D O 1
ATOM 1563 N N . LEU D 1 53 ? 19.285 18.135 10.805 1.00 35.22 31 LEU D N 1
ATOM 1564 C CA . LEU D 1 53 ? 19.485 17.420 12.057 1.00 44.59 31 LEU D CA 1
ATOM 1565 C C . LEU D 1 53 ? 20.621 17.954 12.934 1.00 51.09 31 LEU D C 1
ATOM 1566 O O . LEU D 1 53 ? 20.478 17.960 14.157 1.00 61.84 31 LEU D O 1
ATOM 1571 N N . LYS D 1 54 ? 21.752 18.358 12.337 1.00 42.60 32 LYS D N 1
ATOM 1572 C CA . LYS D 1 54 ? 22.758 19.147 13.062 1.00 40.47 32 LYS D CA 1
ATOM 1573 C C . LYS D 1 54 ? 22.078 20.319 13.800 1.00 46.41 32 LYS D C 1
ATOM 1574 O O . LYS D 1 54 ? 22.321 20.555 14.994 1.00 34.88 32 LYS D O 1
ATOM 1580 N N . ASP D 1 55 ? 21.200 21.022 13.077 1.00 45.14 33 ASP D N 1
ATOM 1581 C CA . ASP D 1 55 ? 20.359 22.094 13.630 1.00 53.32 33 ASP D CA 1
ATOM 1582 C C . ASP D 1 55 ? 19.326 21.666 14.694 1.00 47.90 33 ASP D C 1
ATOM 1583 O O . ASP D 1 55 ? 18.851 22.502 15.464 1.00 53.61 33 ASP D O 1
ATOM 1588 N N . CYS D 1 56 ? 18.962 20.386 14.723 1.00 41.28 34 CYS D N 1
ATOM 1589 C CA . CYS D 1 56 ? 18.257 19.820 15.876 1.00 36.88 34 CYS D CA 1
ATOM 1590 C C . CYS D 1 56 ? 19.178 19.552 17.061 1.00 36.83 34 CYS D C 1
ATOM 1591 O O . CYS D 1 56 ? 18.887 19.982 18.177 1.00 33.75 34 CYS D O 1
ATOM 1594 N N . ILE D 1 57 ? 20.257 18.802 16.810 1.00 39.25 35 ILE D N 1
ATOM 1595 C CA . ILE D 1 57 ? 21.315 18.546 17.783 1.00 40.96 35 ILE D CA 1
ATOM 1596 C C . ILE D 1 57 ? 21.625 19.822 18.527 1.00 37.16 35 ILE D C 1
ATOM 1597 O O . ILE D 1 57 ? 21.611 19.870 19.750 1.00 38.70 35 ILE D O 1
ATOM 1602 N N . VAL D 1 58 ? 21.887 20.875 17.775 1.00 34.34 36 VAL D N 1
ATOM 1603 C CA . VAL D 1 58 ? 22.252 22.143 18.389 1.00 40.95 36 VAL D CA 1
ATOM 1604 C C . VAL D 1 58 ? 21.135 22.829 19.202 1.00 43.40 36 VAL D C 1
ATOM 1605 O O . VAL D 1 58 ? 21.377 23.229 20.334 1.00 43.13 36 VAL D O 1
ATOM 1609 N N . HIS D 1 59 ? 19.933 22.960 18.637 1.00 33.97 37 HIS D N 1
ATOM 1610 C CA . HIS D 1 59 ? 18.818 23.559 19.358 1.00 44.94 37 HIS D CA 1
ATOM 1611 C C . HIS D 1 59 ? 18.551 22.852 20.686 1.00 47.10 37 HIS D C 1
ATOM 1612 O O . HIS D 1 59 ? 18.379 23.490 21.736 1.00 49.82 37 HIS D O 1
ATOM 1619 N N . LEU D 1 60 ? 18.517 21.528 20.628 1.00 49.44 38 LEU D N 1
ATOM 1620 C CA . LEU D 1 60 ? 18.396 20.702 21.822 1.00 48.27 38 LEU D CA 1
ATOM 1621 C C . LEU D 1 60 ? 19.489 21.047 22.821 1.00 41.53 38 LEU D C 1
ATOM 1622 O O . LEU D 1 60 ? 19.197 21.346 23.974 1.00 39.36 38 LEU D O 1
ATOM 1627 N N . CYS D 1 61 ? 20.736 21.038 22.346 1.00 51.27 39 CYS D N 1
ATOM 1628 C CA . CYS D 1 61 ? 21.935 21.403 23.130 1.00 56.94 39 CYS D CA 1
ATOM 1629 C C . CYS D 1 61 ? 21.848 22.707 23.942 1.00 61.05 39 CYS D C 1
ATOM 1630 O O . CYS D 1 61 ? 22.133 22.701 25.139 1.00 48.98 39 CYS D O 1
ATOM 1633 N N . ILE D 1 62 ? 21.479 23.817 23.303 1.00 34.15 40 ILE D N 1
ATOM 1634 C CA . ILE D 1 62 ? 21.284 25.067 24.047 1.00 53.49 40 ILE D CA 1
ATOM 1635 C C . ILE D 1 62 ? 20.030 25.102 24.943 1.00 57.32 40 ILE D C 1
ATOM 1636 O O . ILE D 1 62 ? 20.101 25.638 26.047 1.00 72.67 40 ILE D O 1
ATOM 1641 N N . SER D 1 63 ? 18.888 24.569 24.501 1.00 41.76 41 SER D N 1
ATOM 1642 C CA . SER D 1 63 ? 17.693 24.678 25.346 1.00 40.55 41 SER D CA 1
ATOM 1643 C C . SER D 1 63 ? 17.611 23.581 26.397 1.00 47.59 41 SER D C 1
ATOM 1644 O O . SER D 1 63 ? 17.039 23.803 27.465 1.00 47.73 41 SER D O 1
ATOM 1647 N N . LYS D 1 64 ? 18.200 22.420 26.091 1.00 52.46 42 LYS D N 1
ATOM 1648 C CA . LYS D 1 64 ? 18.084 21.207 26.911 1.00 45.09 42 LYS D CA 1
ATOM 1649 C C . LYS D 1 64 ? 16.727 21.123 27.609 1.00 49.61 42 LYS D C 1
ATOM 1650 O O . LYS D 1 64 ? 16.646 21.289 28.837 1.00 45.44 42 LYS D O 1
ATOM 1656 N N . PRO D 1 65 ? 15.652 20.901 26.832 1.00 50.26 43 PRO D N 1
ATOM 1657 C CA . PRO D 1 65 ? 14.320 20.782 27.430 1.00 47.39 43 PRO D CA 1
ATOM 1658 C C . PRO D 1 65 ? 14.203 19.597 28.379 1.00 59.42 43 PRO D C 1
ATOM 1659 O O . PRO D 1 65 ? 14.909 18.595 28.240 1.00 61.72 43 PRO D O 1
ATOM 1663 N N . GLU D 1 66 ? 13.296 19.716 29.340 1.00 66.43 44 GLU D N 1
ATOM 1664 C CA . GLU D 1 66 ? 13.002 18.619 30.247 1.00 69.53 44 GLU D CA 1
ATOM 1665 C C . GLU D 1 66 ? 12.180 17.594 29.483 1.00 60.87 44 GLU D C 1
ATOM 1666 O O . GLU D 1 66 ? 12.169 16.420 29.828 1.00 65.42 44 GLU D O 1
ATOM 1672 N N . ARG D 1 67 ? 11.498 18.055 28.435 1.00 59.14 45 ARG D N 1
ATOM 1673 C CA . ARG D 1 67 ? 10.643 17.204 27.594 1.00 64.27 45 ARG D CA 1
ATOM 1674 C C . ARG D 1 67 ? 11.104 17.360 26.131 1.00 60.03 45 ARG D C 1
ATOM 1675 O O . ARG D 1 67 ? 10.634 18.246 25.417 1.00 60.80 45 ARG D O 1
ATOM 1683 N N . PRO D 1 68 ? 12.039 16.504 25.681 1.00 60.19 46 PRO D N 1
ATOM 1684 C CA . PRO D 1 68 ? 12.614 16.637 24.329 1.00 58.15 46 PRO D CA 1
ATOM 1685 C C . PRO D 1 68 ? 11.716 16.166 23.161 1.00 55.66 46 PRO D C 1
ATOM 1686 O O . PRO D 1 68 ? 11.975 16.549 22.021 1.00 48.80 46 PRO D O 1
ATOM 1698 N N . LYS D 1 70 ? 8.427 16.730 22.902 1.00 49.98 48 LYS D N 1
ATOM 1699 C CA . LYS D 1 70 ? 7.598 17.905 22.672 1.00 44.76 48 LYS D CA 1
ATOM 1700 C C . LYS D 1 70 ? 8.359 18.970 21.894 1.00 52.69 48 LYS D C 1
ATOM 1701 O O . LYS D 1 70 ? 7.970 19.298 20.772 1.00 56.77 48 LYS D O 1
ATOM 1707 N N . PHE D 1 71 ? 9.428 19.493 22.510 1.00 49.19 49 PHE D N 1
ATOM 1708 C CA . PHE D 1 71 ? 10.431 20.366 21.874 1.00 51.83 49 PHE D CA 1
ATOM 1709 C C . PHE D 1 71 ? 10.656 20.055 20.390 1.00 47.37 49 PHE D C 1
ATOM 1710 O O . PHE D 1 71 ? 10.658 20.949 19.552 1.00 49.07 49 PHE D O 1
ATOM 1718 N N . LEU D 1 72 ? 10.849 18.777 20.087 1.00 45.49 50 LEU D N 1
ATOM 1719 C CA . LEU D 1 72 ? 11.042 18.279 18.729 1.00 51.04 50 LEU D CA 1
ATOM 1720 C C . LEU D 1 72 ? 9.778 18.214 17.860 1.00 60.47 50 LEU D C 1
ATOM 1721 O O . LEU D 1 72 ? 9.879 18.207 16.637 1.00 59.09 50 LEU D O 1
ATOM 1726 N N . ARG D 1 73 ? 8.596 18.119 18.473 1.00 63.86 51 ARG D N 1
ATOM 1727 C CA . ARG D 1 73 ? 7.354 18.222 17.714 1.00 51.73 51 ARG D CA 1
ATOM 1728 C C . ARG D 1 73 ? 7.065 19.685 17.497 1.00 54.50 51 ARG D C 1
ATOM 1729 O O . ARG D 1 73 ? 6.614 20.080 16.427 1.00 61.42 51 ARG D O 1
ATOM 1737 N N . GLU D 1 74 ? 7.331 20.489 18.527 1.00 55.96 52 GLU D N 1
ATOM 1738 C CA . GLU D 1 74 ? 7.236 21.945 18.433 1.00 35.78 52 GLU D CA 1
ATOM 1739 C C . GLU D 1 74 ? 8.201 22.532 17.413 1.00 51.10 52 GLU D C 1
ATOM 1740 O O . GLU D 1 74 ? 7.844 23.503 16.733 1.00 42.42 52 GLU D O 1
ATOM 1746 N N . HIS D 1 75 ? 9.408 21.941 17.322 1.00 48.66 53 HIS D N 1
ATOM 1747 C CA . HIS D 1 75 ? 10.489 22.399 16.439 1.00 44.72 53 HIS D CA 1
ATOM 1748 C C . HIS D 1 75 ? 10.187 22.180 14.970 1.00 54.91 53 HIS D C 1
ATOM 1749 O O . HIS D 1 75 ? 10.545 23.006 14.156 1.00 61.55 53 HIS D O 1
ATOM 1756 N N . PHE D 1 76 ? 9.543 21.070 14.626 1.00 34.93 54 PHE D N 1
ATOM 1757 C CA . PHE D 1 76 ? 9.206 20.788 13.230 1.00 52.14 54 PHE D CA 1
ATOM 1758 C C . PHE D 1 76 ? 7.829 21.319 12.790 1.00 52.19 54 PHE D C 1
ATOM 1759 O O . PHE D 1 76 ? 7.521 21.333 11.600 1.00 58.94 54 PHE D O 1
ATOM 1767 N N . GLU D 1 77 ? 6.992 21.743 13.733 1.00 47.86 55 GLU D N 1
ATOM 1768 C CA . GLU D 1 77 ? 5.864 22.587 13.358 1.00 54.58 55 GLU D CA 1
ATOM 1769 C C . GLU D 1 77 ? 6.378 23.914 12.822 1.00 62.82 55 GLU D C 1
ATOM 1770 O O . GLU D 1 77 ? 5.847 24.442 11.848 1.00 36.75 55 GLU D O 1
ATOM 1776 N N . LYS D 1 78 ? 7.414 24.438 13.484 1.00 63.06 56 LYS D N 1
ATOM 1777 C CA . LYS D 1 78 ? 8.174 25.613 13.039 1.00 64.01 56 LYS D CA 1
ATOM 1778 C C . LYS D 1 78 ? 8.676 25.474 11.590 1.00 66.23 56 LYS D C 1
ATOM 1779 O O . LYS D 1 78 ? 8.741 26.462 10.845 1.00 65.20 56 LYS D O 1
ATOM 1785 N N . LEU D 1 79 ? 9.045 24.258 11.189 1.00 35.50 57 LEU D N 1
ATOM 1786 C CA . LEU D 1 79 ? 9.559 24.036 9.830 1.00 35.44 57 LEU D CA 1
ATOM 1787 C C . LEU D 1 79 ? 8.569 23.490 8.860 1.00 49.57 57 LEU D C 1
ATOM 1788 O O . LEU D 1 79 ? 8.757 23.616 7.665 1.00 35.85 57 LEU D O 1
ATOM 1793 N N . GLU D 1 80 ? 7.547 22.821 9.374 1.00 49.43 58 GLU D N 1
ATOM 1794 C CA . GLU D 1 80 ? 6.402 22.474 8.566 1.00 46.66 58 GLU D CA 1
ATOM 1795 C C . GLU D 1 80 ? 5.844 23.784 8.002 1.00 48.13 58 GLU D C 1
ATOM 1796 O O . GLU D 1 80 ? 5.448 23.837 6.834 1.00 51.26 58 GLU D O 1
ATOM 1802 N N . LYS D 1 81 ? 5.848 24.843 8.824 1.00 36.97 59 LYS D N 1
ATOM 1803 C CA . LYS D 1 81 ? 5.367 26.177 8.396 1.00 64.32 59 LYS D CA 1
ATOM 1804 C C . LYS D 1 81 ? 6.150 26.782 7.224 1.00 52.68 59 LYS D C 1
ATOM 1805 O O . LYS D 1 81 ? 5.521 27.185 6.228 1.00 44.35 59 LYS D O 1
ATOM 1811 N N . GLU D 1 82 ? 7.491 26.833 7.329 1.00 56.87 60 GLU D N 1
ATOM 1812 C CA . GLU D 1 82 ? 8.351 27.372 6.258 1.00 36.80 60 GLU D CA 1
ATOM 1813 C C . GLU D 1 82 ? 8.231 26.563 4.989 1.00 54.75 60 GLU D C 1
ATOM 1814 O O . GLU D 1 82 ? 8.086 27.111 3.902 1.00 37.08 60 GLU D O 1
ATOM 1820 N N . GLU D 1 83 ? 8.266 25.250 5.151 1.00 36.49 61 GLU D N 1
ATOM 1821 C CA . GLU D 1 83 ? 8.245 24.316 4.043 1.00 57.64 61 GLU D CA 1
ATOM 1822 C C . GLU D 1 83 ? 7.024 24.603 3.215 1.00 56.78 61 GLU D C 1
ATOM 1823 O O . GLU D 1 83 ? 7.136 24.786 2.004 1.00 50.78 61 GLU D O 1
ATOM 1829 N N . ASN D 1 84 ? 5.873 24.694 3.899 1.00 59.90 62 ASN D N 1
ATOM 1830 C CA . ASN D 1 84 ? 4.601 25.108 3.328 1.00 38.10 62 ASN D CA 1
ATOM 1831 C C . ASN D 1 84 ? 4.547 26.425 2.537 1.00 70.92 62 ASN D C 1
ATOM 1832 O O . ASN D 1 84 ? 4.188 26.452 1.352 1.00 38.76 62 ASN D O 1
ATOM 1837 N N . ARG D 1 85 ? 4.831 27.530 3.215 1.00 38.49 63 ARG D N 1
ATOM 1838 C CA . ARG D 1 85 ? 5.219 28.763 2.504 1.00 57.08 63 ARG D CA 1
ATOM 1839 C C . ARG D 1 85 ? 6.214 28.613 1.311 1.00 57.09 63 ARG D C 1
ATOM 1840 O O . 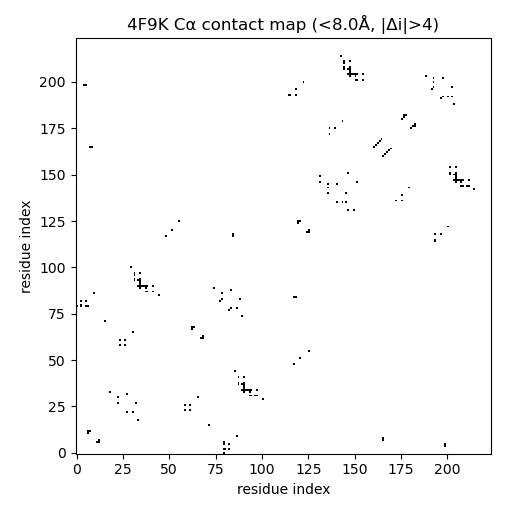ARG D 1 85 ? 6.097 29.371 0.359 1.00 38.90 63 ARG D O 1
ATOM 1848 N N . GLN D 1 86 ? 7.173 27.678 1.325 1.00 37.87 64 GLN D N 1
ATOM 1849 C CA . GLN D 1 86 ? 7.972 27.486 0.104 1.00 59.50 64 GLN D CA 1
ATOM 1850 C C . GLN D 1 86 ? 7.196 26.772 -0.989 1.00 55.10 64 GLN D C 1
ATOM 1851 O O . GLN D 1 86 ? 7.304 27.095 -2.168 1.00 55.71 64 GLN D O 1
ATOM 1857 N N . ILE D 1 87 ? 6.416 25.786 -0.577 1.00 65.14 65 ILE D N 1
ATOM 1858 C CA . ILE D 1 87 ? 5.460 25.120 -1.456 1.00 61.87 65 ILE D CA 1
ATOM 1859 C C . ILE D 1 87 ? 4.444 26.124 -1.980 1.00 57.43 65 ILE D C 1
ATOM 1860 O O . ILE D 1 87 ? 4.241 26.246 -3.188 1.00 52.68 65 ILE D O 1
ATOM 1865 N N . LEU D 1 88 ? 3.838 26.871 -1.064 1.00 65.45 66 LEU D N 1
ATOM 1866 C CA . LEU D 1 88 ? 2.769 27.795 -1.423 1.00 79.56 66 LEU D CA 1
ATOM 1867 C C . LEU D 1 88 ? 3.275 29.100 -2.021 1.00 88.05 66 LEU D C 1
ATOM 1868 O O . LEU D 1 88 ? 2.972 30.183 -1.527 1.00 94.48 66 LEU D O 1
ATOM 1873 N N . ALA D 1 89 ? 4.034 29.001 -3.097 1.00 88.39 67 ALA D N 1
ATOM 1874 C CA . ALA D 1 89 ? 4.691 30.177 -3.626 1.00 93.06 67 ALA D CA 1
ATOM 1875 C C . ALA D 1 89 ? 5.191 29.873 -5.008 1.00 108.44 67 ALA D C 1
ATOM 1876 O O . ALA D 1 89 ? 5.509 30.779 -5.780 1.00 114.70 67 ALA D O 1
ATOM 1878 N N . ARG D 1 90 ? 5.270 28.587 -5.317 1.00 113.15 68 ARG D N 1
ATOM 1879 C CA . ARG D 1 90 ? 5.751 28.172 -6.617 1.00 118.39 68 ARG D CA 1
ATOM 1880 C C . ARG D 1 90 ? 4.820 28.671 -7.718 1.00 123.07 68 ARG D C 1
ATOM 1881 O O . ARG D 1 90 ? 5.284 29.160 -8.756 1.00 123.40 68 ARG D O 1
ATOM 1889 N N . GLN D 1 91 ? 3.513 28.596 -7.477 1.00 124.11 69 GLN D N 1
ATOM 1890 C CA . GLN D 1 91 ? 2.554 28.976 -8.513 1.00 122.70 69 GLN D CA 1
ATOM 1891 C C . GLN D 1 91 ? 2.537 30.473 -8.898 1.00 119.40 69 GLN D C 1
ATOM 1892 O O . GLN D 1 91 ? 2.977 30.798 -10.006 1.00 117.67 69 GLN D O 1
ATOM 1898 N N . LYS D 1 92 ? 2.096 31.392 -8.029 1.00 114.59 70 LYS D N 1
ATOM 1899 C CA . LYS D 1 92 ? 1.740 31.172 -6.625 1.00 107.77 70 LYS D CA 1
ATOM 1900 C C . LYS D 1 92 ? 0.222 31.050 -6.440 1.00 108.36 70 LYS D C 1
ATOM 1901 O O . LYS D 1 92 ? -0.517 32.041 -6.468 1.00 104.24 70 LYS D O 1
#

Sequence (224 aa):
KGCELYVQLHGIQQVLKDCIVHLCISKPERPKFLREHFEKLEKEENRQILARQKSNKGCELYVQLHGIQQVLKDCIVHLCISKPERPKFLREHFEKLEKEENRQILARQKSNSKGCELYVQLHGIQQVLKDCIVHLCISKPERPKFLREHFEKLEKEENRQILARQKSNSKGCELYVQLHGIQQVLKDCIVHLCISKPERPKFLREHFEKLEKEENRQILARQK

B-factor: mean 69.17, std 25.52, range [33.75, 217.66]

Foldseek 3Di:
DVCVVVCVVVVVVPVVVVLVVVCVVCVDPPSVVVVVVVVVVVVVVVVVVVVVVVPD/DPVVVVCVVVVVVVVVVVLVVVCVVVVDPPSVVVVVVVVVVVVVVVVVVVVCVVVVD/DVCVVVCVVPVVVVVVVVLVVVCVVCVDPPNVVVCVVVVVVVVVVVVVCVPCVVVPD/DVCVVVCVVVVVVVVVVVVVVVCVVVVDPPVVVVVVVVVVVVVVVVVVVVPVVD

Nearest PDB structures (foldseek):
  4f9k-assembly1_A  TM=9.853E-01  e=7.512E-07  Homo sapiens
  4f9k-assembly1_A  TM=1.018E+00  e=1.469E-08  Homo sapiens

GO terms:
  GO:0005886 plasma membrane (C, IDA)
  GO:0008603 cAMP-dependent protein kinase regulator activity (F, IDA)
  GO:0005515 protein binding (F, IPI)
  GO:0005737 cytoplasm (C, IDA)
  GO:0097546 ciliary base (C, TAS)
  GO:0002862 negative regulation of inflammatory response to antigenic stimulus (P, TAS)
  GO:0003091 renal water homeostasis (P, TAS)
  GO:0034199 activation of protein kinase A activity (P, TAS)
  GO:0030552 cAMP binding (F, TAS)
  GO:0005829 cytosol (C, TAS)
  GO:0097700 vascular endothelial cell response to laminar fluid shear stress (P, TAS)
  GO:0071377 cellular response to glucagon stimulus (P, TAS)
  GO:0007268 chemical synaptic transmission (P, TAS)
  GO:0004862 cAMP-dependent protein kinase inhibitor activity (F, IDA)
  GO:0141162 negative regulation of cAMP/PKA signal transduction (P, IDA)
  GO:0034236 protein kinase A catalytic subunit binding (F, IPI)

InterPro domains:
  IPR000595 Cyclic nucleotide-binding domain [PF00027] (160-236)
  IPR000595 Cyclic nucleotide-binding domain [PF00027] (274-359)
  IPR000595 Cyclic nucleotide-binding domain [PS50042] (137-252)
  IPR000595 Cyclic nucleotide-binding domain [PS50042] (255-376)
  IPR000595 Cyclic nucleotide-binding domain [SM00100] (137-253)
  IPR000595 Cyclic nucleotide-binding domain [SM00100] (255-374)
  IPR000595 Cyclic nucleotide-binding domain [cd00038] (137-246)
  IPR000595 Cyclic nucleotide-binding domain [cd00038] (255-370)
  IPR003117 cAMP-dependent protein kinase regulatory subunit, dimerization-anchoring domain [PF02197] (25-61)
  IPR003117 cAMP-dependent protein kinase regulatory subunit, dimerization-anchoring domain [SM00394] (25-62)
  IPR012198 cAMP-dependent protein kinase regulatory subunit [PIRSF000548] (63-377)
  IPR014710 RmlC-like jelly roll fold [G3DSA:2.60.120.10] (104-235)
  IPR014710 RmlC-like jelly roll fold [G3DSA:2.60.120.10] (236-381)
  IPR018488 Cyclic nucleotide-binding, conserved site [PS00888] (164-180)
  IPR018488 Cyclic nucleotide-binding, conserved site [PS00888] (282-298)
  IPR018488 Cyclic nucleotide-binding, conserved site [PS00889] (200-217)
  IPR018488 Cyclic nucleotide-binding, conserved site [PS00889] (324-341)
  IPR018490 Cyclic nucleotide-binding domain superfamily [SSF51206] (119-240)
  IPR018490 Cyclic nucleotide-binding domain superfamily [SSF51206] (248-372)
  IPR042818 RIbeta, dimerization/docking domain [cd12102] (11-64)

Solvent-accessible surface area: 15054 Å² total

Organism: Homo sapiens (NCBI:txid9606)

Secondary structure (DSSP, 8-state):
-TTHHHHHHT-TTTTTHHHHHHHHHH--S---HHHHHHHHHHHHHHHHHHHHTT--/-THHHHHHHHTHHHHHHHHHHHHHHH--S---HHHHHHHHHHHHHHHHHHHHHHH--/--SHHHHHHHTHHHHHHHHHHHHHHH--S---HHHHHHHHHHHHHHHHIIIIITT--/--THHHHHHTTHHHHHHHHHHHHHHH--S---HHHHHHHHHHHHHHHHHTTS--

CATH classification: 1.20.890.10